Protein AF-0000000066405430 (afdb_homodimer)

InterPro domains:
  IPR006652 Kelch repeat type 1 [PF01344] (2-44)
  IPR006652 Kelch repeat type 1 [PF01344] (47-92)
  IPR006652 Kelch repeat type 1 [PF01344] (94-131)
  IPR006652 Kelch repeat type 1 [SM00612] (12-58)
  IPR006652 Kelch repeat type 1 [SM00612] (59-105)
  IPR015915 Kelch-type beta-propeller [G3DSA:2.120.10.80] (1-131)
  IPR015915 Kelch-type beta-propeller [SSF117281] (3-130)
  IPR052392 Kelch repeat and BTB domain-containing protein [PTHR46375] (52-130)

Nearest PDB structures (foldseek):
  6hrl-assembly2_B  TM=1.001E+00  e=6.197E-22  Homo sapiens
  4iqk-assembly1_A  TM=9.926E-01  e=1.313E-15  Homo sapiens
  5yq4-assembly1_A  TM=9.597E-01  e=2.594E-15  Homo sapiens
  8oio-assembly3_C  TM=9.845E-01  e=6.662E-15  Homo sapiens
  6ttk-assembly4_D  TM=9.841E-01  e=1.249E-14  Homo sapiens

Secondary structure (DSSP, 8-state):
-BS-EEEEETTEEEEE--B-SS-B---EEEEETTTTEEEEEPPPSS--BS-EEEEETTEEEEE--B-SSSB---EEEEETTTTEEEEEPPPSS--BT-EEEEETTEEEEE--B-SSSB---EEEE-TTTT-/-BS-EEEEETTEEEEE--B-SS-B---EEEEETTTTEEEEEPPPSS--BS-EEEEETTEEEEE--B-SSSB---EEEEETTTTEEEEEPPPSS--BT-EEEEETTEEEEE--B-SSSB---EEEE-TTTT-

Structure (mmCIF, N/CA/C/O backbone):
data_AF-0000000066405430-model_v1
#
loop_
_entity.id
_entity.type
_entity.pdbx_description
1 polymer 'Kelch-like 17'
#
loop_
_atom_site.group_PDB
_atom_site.id
_atom_site.type_symbol
_atom_site.label_atom_id
_atom_site.label_alt_id
_atom_site.label_comp_id
_atom_site.label_asym_id
_atom_site.label_entity_id
_atom_site.label_seq_id
_atom_site.pdbx_PDB_ins_code
_atom_site.Cartn_x
_atom_site.Cartn_y
_atom_site.Cartn_z
_atom_site.occupancy
_atom_site.B_iso_or_equiv
_atom_site.auth_seq_id
_atom_site.auth_comp_id
_atom_site.auth_asym_id
_atom_site.auth_atom_id
_atom_site.pdbx_PDB_model_num
ATOM 1 N N . MET A 1 1 ? -12.68 8.68 -3.459 1 61.31 1 MET A N 1
ATOM 2 C CA . MET A 1 1 ? -11.312 9.156 -3.297 1 61.31 1 MET A CA 1
ATOM 3 C C . MET A 1 1 ? -10.328 8.273 -4.059 1 61.31 1 MET A C 1
ATOM 5 O O . MET A 1 1 ? -10.359 7.051 -3.928 1 61.31 1 MET A O 1
ATOM 9 N N . ALA A 1 2 ? -9.688 8.914 -5 1 77.94 2 ALA A 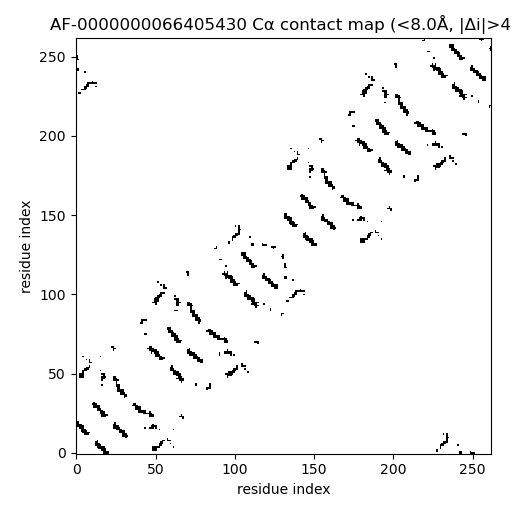N 1
ATOM 10 C CA . ALA A 1 2 ? -8.75 8.148 -5.824 1 77.94 2 ALA A CA 1
ATOM 11 C C . ALA A 1 2 ? -7.305 8.484 -5.477 1 77.94 2 ALA A C 1
ATOM 13 O O . ALA A 1 2 ? -7.035 9.516 -4.855 1 77.94 2 ALA A O 1
ATOM 14 N N . ARG A 1 3 ? -6.371 7.57 -5.574 1 90.94 3 ARG A N 1
ATOM 15 C CA . ARG A 1 3 ? -4.93 7.77 -5.445 1 90.94 3 ARG A CA 1
ATOM 16 C C . ARG A 1 3 ? -4.547 8.078 -4.004 1 90.94 3 ARG A C 1
ATOM 18 O O . ARG A 1 3 ? -3.688 8.922 -3.752 1 90.94 3 ARG A O 1
ATOM 25 N N . VAL A 1 4 ? -5.277 7.402 -3.037 1 95.31 4 VAL A N 1
ATOM 26 C CA . VAL A 1 4 ? -5.113 7.57 -1.596 1 95.31 4 VAL A CA 1
ATOM 27 C C . VAL A 1 4 ? -4.086 6.57 -1.073 1 95.31 4 VAL A C 1
ATOM 29 O O . VAL A 1 4 ? -3.889 5.504 -1.664 1 95.31 4 VAL A O 1
ATOM 32 N N . GLY A 1 5 ? -3.357 6.898 0.006 1 97.5 5 GLY A N 1
ATOM 33 C CA . GLY A 1 5 ? -2.59 5.938 0.784 1 97.5 5 GLY A CA 1
ATOM 34 C C . GLY A 1 5 ? -3.342 5.406 1.988 1 97.5 5 GLY A C 1
ATOM 35 O O . GLY A 1 5 ? -4.141 6.125 2.594 1 97.5 5 GLY A O 1
ATOM 36 N N . VAL A 1 6 ? -3.072 4.137 2.322 1 98 6 VAL A N 1
ATOM 37 C CA . VAL A 1 6 ? -3.748 3.559 3.479 1 98 6 VAL A CA 1
ATOM 38 C C . VAL A 1 6 ? -2.766 2.705 4.277 1 98 6 VAL A C 1
ATOM 40 O O . VAL A 1 6 ? -1.955 1.976 3.699 1 98 6 VAL A O 1
ATOM 43 N N . ALA A 1 7 ? -2.834 2.74 5.543 1 98.44 7 ALA A N 1
ATOM 44 C CA . ALA A 1 7 ? -2.084 1.882 6.461 1 98.44 7 ALA A CA 1
ATOM 45 C C . ALA A 1 7 ? -2.775 1.794 7.816 1 98.44 7 ALA A C 1
ATOM 47 O O . ALA A 1 7 ? -3.639 2.615 8.133 1 98.44 7 ALA A O 1
ATOM 48 N N . ALA A 1 8 ? -2.416 0.803 8.539 1 98 8 ALA A N 1
ATOM 49 C CA . ALA A 1 8 ? -2.965 0.615 9.883 1 98 8 ALA A CA 1
ATOM 50 C C . ALA A 1 8 ? -1.955 1.024 10.945 1 98 8 ALA A C 1
ATOM 52 O O . ALA A 1 8 ? -0.777 0.67 10.867 1 98 8 ALA A O 1
ATOM 53 N N . VAL A 1 9 ? -2.418 1.782 11.875 1 97.56 9 VAL A N 1
ATOM 54 C CA . VAL A 1 9 ? -1.647 2.117 13.062 1 97.56 9 VAL A CA 1
ATOM 55 C C . VAL A 1 9 ? -2.512 1.923 14.312 1 97.56 9 VAL A C 1
ATOM 57 O O . VAL A 1 9 ? -3.609 2.477 14.406 1 97.56 9 VAL A O 1
ATOM 60 N N . GLY A 1 10 ? -1.958 1.21 15.227 1 95.31 10 GLY A N 1
ATOM 61 C CA . GLY A 1 10 ? -2.775 0.905 16.391 1 95.31 10 GLY A CA 1
ATOM 62 C C . GLY A 1 10 ? -4.031 0.127 16.047 1 95.31 10 GLY A C 1
ATOM 63 O O . GLY A 1 10 ? -3.961 -0.941 15.445 1 95.31 10 GLY A O 1
ATOM 64 N N . ASN A 1 11 ? -5.199 0.702 16.391 1 96.56 11 ASN A N 1
ATOM 65 C CA . ASN A 1 11 ? -6.465 0.006 16.172 1 96.56 11 ASN A CA 1
ATOM 66 C C . ASN A 1 11 ? -7.289 0.667 15.062 1 96.56 11 ASN A C 1
ATOM 68 O O . ASN A 1 11 ? -8.508 0.496 15.008 1 96.56 11 ASN A O 1
ATOM 72 N N . ARG A 1 12 ? -6.59 1.428 14.234 1 97.81 12 ARG A N 1
ATOM 73 C CA . ARG A 1 12 ? -7.34 2.152 13.211 1 97.81 12 ARG A CA 1
ATOM 74 C C . ARG A 1 12 ? -6.66 2.039 11.852 1 97.81 12 ARG A C 1
ATOM 76 O O . ARG A 1 12 ? -5.461 1.764 11.773 1 97.81 12 ARG A O 1
ATOM 83 N N . LEU A 1 13 ? -7.48 2.244 10.773 1 97.94 13 LEU A N 1
ATOM 84 C CA . LEU A 1 13 ? -6.98 2.461 9.422 1 97.94 13 LEU A CA 1
ATOM 85 C C . LEU A 1 13 ? -6.918 3.949 9.094 1 97.94 13 LEU A C 1
ATOM 87 O O . LEU A 1 13 ? -7.82 4.707 9.461 1 97.94 13 LEU A O 1
ATOM 91 N N . TYR A 1 14 ? -5.859 4.285 8.508 1 98.38 14 TYR A N 1
ATOM 92 C CA . TYR A 1 14 ? -5.719 5.676 8.094 1 98.38 14 TYR A CA 1
ATOM 93 C C . TYR A 1 14 ? -5.707 5.801 6.574 1 98.38 14 TYR A C 1
ATOM 95 O O . TYR A 1 14 ? -4.961 5.094 5.895 1 98.38 14 TYR A O 1
ATOM 103 N N . ALA A 1 15 ? -6.551 6.629 6.023 1 97.69 15 ALA A N 1
ATOM 104 C CA . ALA A 1 15 ? -6.508 7.074 4.633 1 97.69 15 ALA A CA 1
ATOM 105 C C . ALA A 1 15 ? -5.844 8.438 4.512 1 97.69 15 ALA A C 1
ATOM 107 O O . ALA A 1 15 ? -6.273 9.406 5.148 1 97.69 15 ALA A O 1
ATOM 108 N N . VAL A 1 16 ? -4.859 8.477 3.744 1 98.38 16 VAL A N 1
ATOM 109 C CA . VAL A 1 16 ? -3.973 9.641 3.742 1 98.38 16 VAL A CA 1
ATOM 110 C C . VAL A 1 16 ? -3.916 10.242 2.34 1 98.38 16 VAL A C 1
ATOM 112 O O . VAL A 1 16 ? -3.506 9.578 1.387 1 98.38 16 VAL A O 1
ATOM 115 N N . GLY A 1 17 ? -4.332 11.523 2.244 1 97.94 17 GLY A N 1
ATOM 116 C CA . GLY A 1 17 ? -4.238 12.242 0.985 1 97.94 17 GLY A CA 1
ATOM 117 C C . GLY A 1 17 ? -5.199 11.734 -0.072 1 97.94 17 GLY A C 1
ATOM 118 O O . GLY A 1 17 ? -6.371 11.477 0.216 1 97.94 17 GLY A O 1
ATOM 119 N N . GLY A 1 18 ? -4.684 11.766 -1.257 1 95.75 18 GLY A N 1
ATOM 120 C CA . GLY A 1 18 ? -5.5 11.336 -2.383 1 95.75 18 GLY A CA 1
ATOM 121 C C . GLY A 1 18 ? -5.973 12.492 -3.248 1 95.75 18 GLY A C 1
ATOM 122 O O . GLY A 1 18 ? -5.414 13.586 -3.193 1 95.75 18 GLY A O 1
ATOM 123 N N . TYR A 1 19 ? -6.836 12.086 -4.16 1 92.56 19 TYR A N 1
ATOM 124 C CA . TYR A 1 19 ? -7.406 13.016 -5.133 1 92.56 19 TYR A CA 1
ATOM 125 C C . TYR A 1 19 ? -8.93 12.93 -5.137 1 92.56 19 TYR A C 1
ATOM 127 O O . TYR A 1 19 ? -9.5 11.836 -5.191 1 92.56 19 TYR A O 1
ATOM 135 N N . ASP A 1 20 ? -9.602 14.078 -5.066 1 86.69 20 ASP A N 1
ATOM 136 C CA . ASP A 1 20 ? -11.062 14.07 -4.977 1 86.69 20 ASP A CA 1
ATOM 137 C C . ASP A 1 20 ? -11.695 14.344 -6.336 1 86.69 20 ASP A C 1
ATOM 139 O O . ASP A 1 20 ? -12.898 14.617 -6.426 1 86.69 20 ASP A O 1
ATOM 143 N N . GLY A 1 21 ? -10.953 14.414 -7.449 1 83.5 21 GLY A N 1
ATOM 144 C CA . GLY A 1 21 ? -11.438 14.719 -8.789 1 83.5 21 GLY A CA 1
ATOM 145 C C . GLY A 1 21 ? -11.07 16.109 -9.25 1 83.5 21 GLY A C 1
ATOM 146 O O . GLY A 1 21 ? -11.031 16.391 -10.453 1 83.5 21 GLY A O 1
ATOM 147 N N . THR A 1 22 ? -10.859 16.953 -8.266 1 89.19 22 THR A N 1
ATOM 148 C CA . THR A 1 22 ? -10.547 18.344 -8.586 1 89.19 22 THR A CA 1
ATOM 149 C C . THR A 1 22 ? -9.203 18.75 -7.996 1 89.19 22 THR A C 1
ATOM 151 O O . THR A 1 22 ? -8.445 19.5 -8.617 1 89.19 22 THR A O 1
ATOM 154 N N . SER A 1 23 ? -8.93 18.188 -6.773 1 93.31 23 SER A N 1
ATOM 155 C CA . SER A 1 23 ? -7.723 18.609 -6.07 1 93.31 23 SER A CA 1
ATOM 156 C C . SER A 1 23 ? -7.027 17.438 -5.398 1 93.31 23 SER A C 1
ATOM 158 O O . SER A 1 23 ? -7.676 16.453 -5.012 1 93.31 23 SER A O 1
ATOM 160 N N . ASP A 1 24 ? -5.699 17.609 -5.367 1 96.38 24 ASP A N 1
ATOM 161 C CA . ASP A 1 24 ? -4.93 16.734 -4.48 1 96.38 24 ASP A CA 1
ATOM 162 C C . ASP A 1 24 ? -5.121 17.141 -3.02 1 96.38 24 ASP A C 1
ATOM 164 O O . ASP A 1 24 ? -5.234 18.328 -2.701 1 96.38 24 ASP A O 1
ATOM 168 N N . LEU A 1 25 ? -5.133 16.188 -2.111 1 96.12 25 LEU A N 1
ATOM 169 C CA . LEU A 1 25 ? -5.605 16.438 -0.753 1 96.12 25 LEU A CA 1
ATOM 170 C C . LEU A 1 25 ? -4.484 16.219 0.261 1 96.12 25 LEU A C 1
ATOM 172 O O . LEU A 1 25 ? -3.65 15.32 0.087 1 96.12 25 LEU A O 1
ATOM 176 N N . ALA A 1 26 ? -4.488 17.016 1.28 1 98.25 26 ALA A N 1
ATOM 177 C CA . ALA A 1 26 ? -3.639 16.781 2.445 1 98.25 26 ALA A CA 1
ATOM 178 C C . ALA A 1 26 ? -4.414 16.078 3.557 1 98.25 26 ALA A C 1
ATOM 180 O O . ALA A 1 26 ? -3.842 15.703 4.582 1 98.25 26 ALA A O 1
ATOM 181 N N . THR A 1 27 ? -5.668 15.867 3.365 1 97.38 27 THR A N 1
ATOM 182 C CA . THR A 1 27 ? -6.57 15.398 4.41 1 97.38 27 THR A CA 1
ATOM 183 C C . THR A 1 27 ? -6.23 13.969 4.816 1 97.38 27 THR A C 1
ATOM 185 O O . THR A 1 27 ? -5.699 13.203 4.012 1 97.38 27 THR A O 1
ATOM 188 N N . VAL A 1 28 ? -6.523 13.703 6.062 1 98.31 28 VAL A N 1
ATOM 189 C CA . VAL A 1 28 ? -6.352 12.375 6.637 1 98.31 28 VAL A CA 1
ATOM 190 C C . VAL A 1 28 ? -7.605 11.977 7.41 1 98.31 28 VAL A C 1
ATOM 192 O O . VAL A 1 28 ? -8.195 12.797 8.109 1 98.31 28 VAL A O 1
ATOM 195 N N . GLU A 1 29 ? -7.996 10.797 7.207 1 97.69 29 GLU A N 1
ATOM 196 C CA . GLU A 1 29 ? -9.086 10.219 7.984 1 97.69 29 GLU A CA 1
ATOM 197 C C . GLU A 1 29 ? -8.688 8.867 8.578 1 97.69 29 GLU A C 1
ATOM 199 O O . GLU A 1 29 ? -7.84 8.164 8.023 1 97.69 29 GLU A O 1
ATOM 204 N N . SER A 1 30 ? -9.266 8.586 9.695 1 98.12 30 SER A N 1
ATOM 205 C CA . SER A 1 30 ? -9.055 7.277 10.305 1 98.12 30 SER A CA 1
ATOM 206 C C . SER A 1 30 ? -10.375 6.516 10.438 1 98.12 30 SER A C 1
ATOM 208 O O . SER A 1 30 ? -11.422 7.117 10.664 1 98.12 30 SER A O 1
ATOM 210 N N . TYR A 1 31 ? -10.305 5.258 10.234 1 97.81 31 TYR A N 1
ATOM 211 C CA . TYR A 1 31 ? -11.438 4.348 10.305 1 97.81 31 TYR A CA 1
ATOM 212 C C . TYR A 1 31 ? -11.344 3.453 11.539 1 97.81 31 TYR A C 1
ATOM 214 O O . TYR A 1 31 ? -10.312 2.822 11.781 1 97.81 31 TYR A O 1
ATOM 222 N N . ASP A 1 32 ? -12.445 3.434 12.297 1 97.12 32 ASP A N 1
ATOM 223 C CA . ASP A 1 32 ? -12.594 2.51 13.414 1 97.12 32 ASP A CA 1
ATOM 224 C C . ASP A 1 32 ? -13.438 1.3 13.023 1 97.12 32 ASP A C 1
ATOM 226 O O . ASP A 1 32 ? -14.648 1.414 12.852 1 97.12 32 ASP A O 1
ATOM 230 N N . PRO A 1 33 ? -12.805 0.176 12.977 1 94.69 33 PRO A N 1
ATOM 231 C CA . PRO A 1 33 ? -13.555 -0.998 12.531 1 94.69 33 PRO A CA 1
ATOM 232 C C . PRO A 1 33 ? -14.633 -1.417 13.523 1 94.69 33 PRO A C 1
ATOM 234 O O . PRO A 1 33 ? -15.586 -2.115 13.156 1 94.69 33 PRO A O 1
ATOM 237 N N . VAL A 1 34 ? -14.445 -1.045 14.781 1 95.06 34 VAL A N 1
ATOM 238 C CA . VAL A 1 34 ? -15.414 -1.415 15.805 1 95.06 34 VAL A CA 1
ATOM 239 C C . VAL A 1 34 ? -16.703 -0.62 15.609 1 95.06 34 VAL A C 1
ATOM 241 O O . VAL A 1 34 ? -17.797 -1.183 15.656 1 95.06 34 VAL A O 1
ATOM 244 N N . THR A 1 35 ? -16.609 0.681 15.352 1 95.69 35 THR A N 1
ATOM 245 C CA . THR A 1 35 ? -17.781 1.521 15.172 1 95.69 35 THR A CA 1
ATOM 246 C C . THR A 1 35 ? -18.125 1.659 13.688 1 95.69 35 THR A C 1
ATOM 248 O O . THR A 1 35 ? -19.188 2.199 13.336 1 95.69 35 THR A O 1
ATOM 251 N N . ASN A 1 36 ? -17.281 1.188 12.812 1 94.12 36 ASN A N 1
ATOM 252 C CA . ASN A 1 36 ? -17.438 1.285 11.359 1 94.12 36 ASN A CA 1
ATOM 253 C C . ASN A 1 36 ? -17.656 2.73 10.922 1 94.12 36 ASN A C 1
ATOM 255 O O . ASN A 1 36 ? -18.594 3.029 10.195 1 94.12 36 ASN A O 1
ATOM 259 N N . THR A 1 37 ? -16.734 3.568 11.414 1 96.25 37 THR A N 1
ATOM 260 C CA . THR A 1 37 ? -16.875 4.984 11.094 1 96.25 37 THR A CA 1
ATOM 261 C C . THR A 1 37 ? -15.516 5.594 10.742 1 96.25 37 THR A C 1
ATOM 263 O O . THR A 1 37 ? -14.477 5.125 11.211 1 96.25 37 THR A O 1
ATOM 266 N N . TRP A 1 38 ? -15.641 6.605 9.898 1 96.94 38 TRP A N 1
ATOM 267 C CA . TRP A 1 38 ? -14.492 7.434 9.562 1 96.94 38 TRP A CA 1
ATOM 268 C C . TRP A 1 38 ? -14.523 8.75 10.328 1 96.94 38 TRP A C 1
ATOM 270 O O . TRP A 1 38 ? -15.594 9.328 10.531 1 96.94 38 TRP A O 1
ATOM 280 N N . GLN A 1 39 ? -13.383 9.219 10.742 1 97.44 39 GLN A N 1
ATOM 281 C CA . GLN A 1 39 ? -13.273 10.539 11.344 1 97.44 39 GLN A CA 1
ATOM 282 C C . GLN A 1 39 ? -12.07 11.297 10.789 1 97.44 39 GLN A C 1
ATOM 284 O O . GLN A 1 39 ? -11.055 10.695 10.438 1 97.44 39 GLN A O 1
ATOM 289 N N . PRO A 1 40 ? -12.227 12.648 10.82 1 97.56 40 PRO A N 1
ATOM 290 C CA . PRO A 1 40 ? -11.094 13.445 10.336 1 97.56 40 PRO A CA 1
ATOM 291 C C . PRO A 1 40 ? 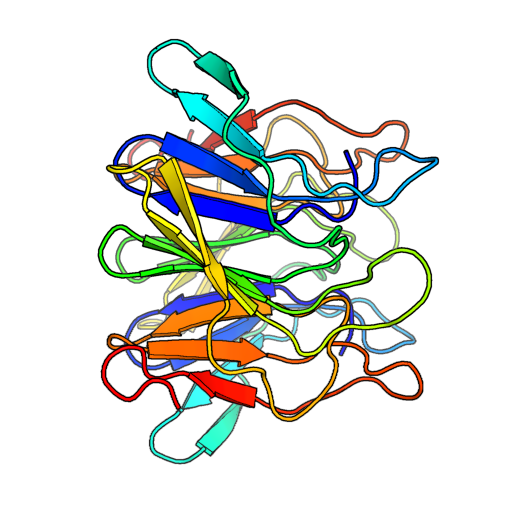-9.906 13.422 11.305 1 97.56 40 PRO A C 1
ATOM 293 O O . PRO A 1 40 ? -10.102 13.383 12.523 1 97.56 40 PRO A O 1
ATOM 296 N N . GLU A 1 41 ? -8.711 13.406 10.75 1 98.31 41 GLU A N 1
ATOM 297 C CA . GLU A 1 41 ? -7.469 13.609 11.484 1 98.31 41 GLU A CA 1
ATOM 298 C C . GLU A 1 41 ? -6.746 14.867 11.008 1 98.31 41 GLU A C 1
ATOM 300 O O . GLU A 1 41 ? -7.18 15.516 10.047 1 98.31 41 GLU A O 1
ATOM 305 N N . VAL A 1 42 ? -5.688 15.211 11.75 1 98.56 42 VAL A N 1
ATOM 306 C CA . VAL A 1 42 ? -4.891 16.359 11.352 1 98.56 42 VAL A CA 1
ATOM 307 C C . VAL A 1 42 ? -4.355 16.172 9.938 1 98.56 42 VAL A C 1
ATOM 309 O O . VAL A 1 42 ? -3.863 15.086 9.602 1 98.56 42 VAL A O 1
ATOM 312 N N . SER A 1 43 ? -4.449 17.203 9.156 1 98.69 43 SER A N 1
ATOM 313 C CA . SER A 1 43 ? -4.004 17.141 7.766 1 98.69 43 SER A CA 1
ATOM 314 C C . SER A 1 43 ? -2.48 17.156 7.672 1 98.69 43 SER A C 1
ATOM 316 O O . SER A 1 43 ? -1.806 17.672 8.562 1 98.69 43 SER A O 1
ATOM 318 N N . MET A 1 44 ? -1.995 16.484 6.648 1 98.69 44 MET A N 1
ATOM 319 C CA . MET A 1 44 ? -0.574 16.594 6.328 1 98.69 44 MET A CA 1
ATOM 320 C C . MET A 1 44 ? -0.178 18.047 6.07 1 98.69 44 MET A C 1
ATOM 322 O O . MET A 1 44 ? -1.04 18.891 5.855 1 98.69 44 MET A O 1
ATOM 326 N N . GLY A 1 45 ? 1.147 18.266 6.125 1 98.25 45 GLY A N 1
ATOM 327 C CA . GLY A 1 45 ? 1.675 19.562 5.746 1 98.25 45 GLY A CA 1
ATOM 328 C C . GLY A 1 45 ? 1.659 19.797 4.246 1 98.25 45 GLY A C 1
ATOM 329 O O . GLY A 1 45 ? 1.712 20.938 3.795 1 98.25 45 GLY A O 1
ATOM 330 N N . THR A 1 46 ? 1.642 18.812 3.43 1 98.12 46 THR A N 1
ATOM 331 C CA . THR A 1 46 ? 1.707 18.875 1.974 1 98.12 46 THR A CA 1
ATOM 332 C C . THR A 1 46 ? 0.579 18.047 1.35 1 98.12 46 THR A C 1
ATOM 334 O O . THR A 1 46 ? 0.274 16.953 1.812 1 98.12 46 THR A O 1
ATOM 337 N N . ARG A 1 47 ? -0.058 18.625 0.319 1 98.12 47 ARG A N 1
ATOM 338 C CA . ARG A 1 47 ? -1.003 17.828 -0.461 1 98.12 47 ARG A CA 1
ATOM 339 C C . ARG A 1 47 ? -0.287 16.719 -1.227 1 98.12 47 ARG A C 1
ATOM 341 O O . ARG A 1 47 ? 0.77 16.953 -1.818 1 98.12 47 ARG A O 1
ATOM 348 N N . ARG A 1 48 ? -0.833 15.492 -1.123 1 98.38 48 ARG A N 1
ATOM 349 C CA . ARG A 1 48 ? -0.204 14.359 -1.788 1 98.38 48 ARG A CA 1
ATOM 350 C C . ARG A 1 48 ? -1.252 13.414 -2.373 1 98.38 48 ARG A C 1
ATOM 352 O O . ARG A 1 48 ? -2.088 12.883 -1.643 1 98.38 48 ARG A O 1
ATOM 359 N N . SER A 1 49 ? -1.226 13.211 -3.617 1 96.75 49 SER A N 1
ATOM 360 C CA . SER A 1 49 ? -1.874 12.062 -4.242 1 96.75 49 SER A CA 1
ATOM 361 C C . SER A 1 49 ? -0.847 11.062 -4.762 1 96.75 49 SER A C 1
ATOM 363 O O . SER A 1 49 ? 0.325 11.406 -4.938 1 96.75 49 SER A O 1
ATOM 365 N N . CYS A 1 50 ? -1.277 9.727 -4.949 1 95.25 50 CYS A N 1
ATOM 366 C CA . CYS A 1 50 ? -0.391 8.688 -5.461 1 95.25 50 CYS A CA 1
ATOM 367 C C . CYS A 1 50 ? 0.854 8.562 -4.59 1 95.25 50 CYS A C 1
ATOM 369 O O . CYS A 1 50 ? 1.956 8.352 -5.105 1 95.25 50 CYS A O 1
ATOM 371 N N . LEU A 1 51 ? 0.648 8.766 -3.242 1 98.06 51 LEU A N 1
ATOM 372 C CA . LEU A 1 51 ? 1.726 8.664 -2.264 1 98.06 51 LEU A CA 1
ATOM 373 C C . LEU A 1 51 ? 1.867 7.238 -1.752 1 98.06 51 LEU A C 1
ATOM 375 O O . LEU A 1 51 ? 0.959 6.422 -1.921 1 98.06 51 LEU A O 1
ATOM 379 N N . GLY A 1 52 ? 2.986 6.938 -1.165 1 98.12 52 GLY A N 1
ATOM 380 C CA . GLY A 1 52 ? 3.156 5.734 -0.367 1 98.12 52 GLY A CA 1
ATOM 381 C C . GLY A 1 52 ? 2.936 5.965 1.116 1 98.12 52 GLY A C 1
ATOM 382 O O . GLY A 1 52 ? 3.322 7.008 1.651 1 98.12 52 GLY A O 1
ATOM 383 N N . VAL A 1 53 ? 2.303 5.031 1.738 1 98.75 53 VAL A N 1
ATOM 384 C CA . VAL A 1 53 ? 2.025 5.117 3.168 1 98.75 53 VAL A CA 1
ATOM 385 C C . VAL A 1 53 ? 2.344 3.779 3.834 1 98.75 53 VAL A C 1
ATOM 387 O O . VAL A 1 53 ? 2.045 2.717 3.283 1 98.75 53 VAL A O 1
ATOM 390 N N . ALA A 1 54 ? 2.92 3.83 4.961 1 98.56 54 ALA A N 1
ATOM 391 C CA . ALA A 1 54 ? 3.197 2.639 5.758 1 98.56 54 ALA A CA 1
ATOM 392 C C . ALA A 1 54 ? 3.256 2.977 7.246 1 98.56 54 ALA A C 1
ATOM 394 O O . ALA A 1 54 ? 3.41 4.145 7.617 1 98.56 54 ALA A O 1
ATOM 395 N N . ALA A 1 55 ? 3.021 2.012 8.047 1 98.19 55 ALA A N 1
ATOM 396 C CA . ALA A 1 55 ? 3.123 2.145 9.5 1 98.19 55 ALA A CA 1
ATOM 397 C C . ALA A 1 55 ? 4.387 1.467 10.023 1 98.19 55 ALA A C 1
ATOM 399 O O . ALA A 1 55 ? 4.77 0.398 9.547 1 98.19 55 ALA A O 1
ATOM 400 N N . LEU A 1 56 ? 5 2.111 10.945 1 97.75 56 LEU A N 1
ATOM 401 C CA . LEU A 1 56 ? 6.172 1.549 11.609 1 97.75 56 LEU A CA 1
ATOM 402 C C . LEU A 1 56 ? 6.258 2.035 13.055 1 97.75 56 LEU A C 1
ATOM 404 O O . LEU A 1 56 ? 6.262 3.24 13.305 1 97.75 56 LEU A O 1
ATOM 408 N N . HIS A 1 57 ? 6.301 1.104 13.969 1 96.38 57 HIS A N 1
ATOM 409 C CA . HIS A 1 57 ? 6.461 1.376 15.391 1 96.38 57 HIS A CA 1
ATOM 410 C C . HIS A 1 57 ? 5.441 2.402 15.875 1 96.38 57 HIS A C 1
ATOM 412 O O . HIS A 1 57 ? 5.801 3.369 16.547 1 96.38 57 HIS A O 1
ATOM 418 N N . GLY A 1 58 ? 4.242 2.254 15.469 1 97.44 58 GLY A N 1
ATOM 419 C CA . GLY A 1 58 ? 3.141 3.047 15.992 1 97.44 58 GLY A CA 1
ATOM 420 C C . GLY A 1 58 ? 3.004 4.398 15.32 1 97.44 58 GLY A C 1
ATOM 421 O O . GLY A 1 58 ? 2.186 5.223 15.734 1 97.44 58 GLY A O 1
ATOM 422 N N . LEU A 1 59 ? 3.828 4.605 14.328 1 98.44 59 LEU A N 1
ATOM 423 C CA . LEU A 1 59 ? 3.785 5.859 13.586 1 98.44 59 LEU A CA 1
ATOM 424 C C . LEU A 1 59 ? 3.385 5.621 12.133 1 98.44 59 LEU A C 1
ATOM 426 O O . LEU A 1 59 ? 3.488 4.5 11.633 1 98.44 59 LEU A O 1
ATOM 430 N N . LEU A 1 60 ? 2.834 6.695 11.539 1 98.69 60 LEU A N 1
ATOM 431 C CA . LEU A 1 60 ? 2.426 6.66 10.141 1 98.69 60 LEU A CA 1
ATOM 432 C C . LEU A 1 60 ? 3.369 7.492 9.273 1 98.69 60 LEU A C 1
ATOM 434 O O . LEU A 1 60 ? 3.703 8.625 9.625 1 98.69 60 LEU A O 1
ATOM 438 N N . TYR A 1 61 ? 3.812 6.879 8.203 1 98.81 61 TYR A N 1
ATOM 439 C CA . TYR A 1 61 ? 4.727 7.555 7.285 1 98.81 61 TYR A CA 1
ATOM 440 C C . TYR A 1 61 ? 4.086 7.738 5.914 1 98.81 61 TYR A C 1
ATOM 442 O O . TYR A 1 61 ? 3.516 6.797 5.355 1 98.81 61 TYR A O 1
ATOM 450 N N . ALA A 1 62 ? 4.109 8.93 5.375 1 98.81 62 ALA A N 1
ATOM 451 C CA . ALA A 1 62 ? 3.646 9.281 4.035 1 98.81 62 ALA A CA 1
ATOM 452 C C . ALA A 1 62 ? 4.785 9.844 3.193 1 98.81 62 ALA A C 1
ATOM 454 O O . ALA A 1 62 ? 5.492 10.766 3.623 1 98.81 62 ALA A O 1
ATOM 455 N N . ALA A 1 63 ? 4.977 9.312 2.033 1 98.69 63 ALA A N 1
ATOM 456 C CA . ALA A 1 63 ? 6.125 9.727 1.228 1 98.69 63 ALA A CA 1
ATOM 457 C C . ALA A 1 63 ? 5.738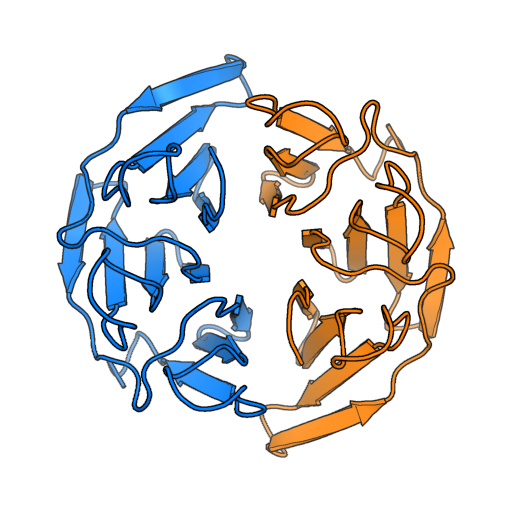 9.875 -0.241 1 98.69 63 ALA A C 1
ATOM 459 O O . ALA A 1 63 ? 4.965 9.07 -0.772 1 98.69 63 ALA A O 1
ATOM 460 N N . GLY A 1 64 ? 6.32 10.867 -0.864 1 98.62 64 GLY A N 1
ATOM 461 C CA . GLY A 1 64 ? 6.184 11.039 -2.301 1 98.62 64 GLY A CA 1
ATOM 462 C C . GLY A 1 64 ? 4.801 11.508 -2.715 1 98.62 64 GLY A C 1
ATOM 463 O O . GLY A 1 64 ? 4.156 12.273 -1.994 1 98.62 64 GLY A O 1
ATOM 464 N N . GLY A 1 65 ? 4.465 11.164 -3.877 1 98.06 65 GLY A N 1
ATOM 465 C CA . GLY A 1 65 ? 3.182 11.57 -4.43 1 98.06 65 GLY A CA 1
ATOM 466 C C . GLY A 1 65 ? 3.27 12.828 -5.281 1 98.06 65 GLY A C 1
ATOM 467 O O . GLY A 1 65 ? 4.332 13.148 -5.812 1 98.06 65 GLY A O 1
ATOM 468 N N . TYR A 1 66 ? 2.145 13.336 -5.516 1 97.69 66 TYR A N 1
ATOM 469 C CA . TYR A 1 66 ? 1.941 14.508 -6.355 1 97.69 66 TYR A CA 1
ATOM 470 C C . TYR A 1 66 ? 1.134 15.57 -5.625 1 97.69 66 TYR A C 1
ATOM 472 O O . TYR A 1 66 ? 0.145 15.258 -4.957 1 97.69 66 TYR A O 1
ATOM 480 N N . ASP A 1 67 ? 1.575 16.844 -5.805 1 97.75 67 ASP A N 1
ATOM 481 C CA . ASP A 1 67 ? 0.912 17.875 -5.027 1 97.75 67 ASP A CA 1
ATOM 482 C C . ASP A 1 67 ? 0.027 18.75 -5.918 1 97.75 67 ASP A C 1
ATOM 484 O O . ASP A 1 67 ? -0.43 19.812 -5.496 1 97.75 67 ASP A O 1
ATOM 488 N N . GLY A 1 68 ? -0.241 18.406 -7.121 1 95 68 GLY A N 1
ATOM 489 C CA . GLY A 1 68 ? -1.02 19.172 -8.078 1 95 68 GLY A CA 1
ATOM 490 C C . GLY A 1 68 ? -0.16 19.938 -9.062 1 95 68 GLY A C 1
ATOM 491 O O . GLY A 1 68 ? -0.655 20.406 -10.086 1 95 68 GLY A O 1
ATOM 492 N N . ALA A 1 69 ? 1.065 19.984 -8.789 1 95.88 69 ALA A N 1
ATOM 493 C CA . ALA A 1 69 ? 1.988 20.734 -9.633 1 95.88 69 ALA A CA 1
ATOM 494 C C . ALA A 1 69 ? 3.232 19.906 -9.953 1 95.88 69 ALA A C 1
ATOM 496 O O . ALA A 1 69 ? 3.73 19.953 -11.086 1 95.88 69 ALA A O 1
ATOM 497 N N . SER A 1 70 ? 3.709 19.141 -8.938 1 96.56 70 SER A N 1
ATOM 498 C CA . SER A 1 70 ? 4.961 18.406 -9.109 1 96.56 70 SER A CA 1
ATOM 499 C C . SER A 1 70 ? 4.926 17.078 -8.359 1 96.56 70 SER A C 1
ATOM 501 O O . SER A 1 70 ? 4.188 16.938 -7.379 1 96.56 70 SER A O 1
ATOM 503 N N . CYS A 1 71 ? 5.82 16.172 -8.914 1 97.81 71 CYS A N 1
ATOM 504 C CA . CYS A 1 71 ? 6.121 14.984 -8.125 1 97.81 71 CYS A CA 1
ATOM 505 C C . CYS A 1 71 ? 6.98 15.328 -6.914 1 97.81 71 CYS A C 1
ATOM 507 O O . CYS A 1 71 ? 7.816 16.234 -6.984 1 97.81 71 CYS A O 1
ATOM 509 N N . LEU A 1 72 ? 6.82 14.531 -5.824 1 98.38 72 LEU A N 1
ATOM 510 C CA . LEU A 1 72 ? 7.473 14.891 -4.57 1 98.38 72 LEU A CA 1
ATOM 511 C C . LEU A 1 72 ? 8.492 13.836 -4.164 1 98.38 72 LEU A C 1
ATOM 513 O O . LEU A 1 72 ? 8.312 12.648 -4.445 1 98.38 72 LEU A O 1
ATOM 517 N N . ASN A 1 73 ? 9.57 14.289 -3.547 1 98.38 73 ASN A N 1
ATOM 518 C CA . ASN A 1 73 ? 10.461 13.383 -2.83 1 98.38 73 ASN A CA 1
ATOM 519 C C . ASN A 1 73 ? 10.328 13.547 -1.319 1 98.38 73 ASN A C 1
ATOM 521 O O . ASN A 1 73 ? 10.93 12.789 -0.555 1 98.38 73 ASN A O 1
ATOM 525 N N . SER A 1 74 ? 9.531 14.461 -0.892 1 98.5 74 SER A N 1
ATOM 526 C CA . SER A 1 74 ? 9.391 14.734 0.535 1 98.5 74 SER A CA 1
ATOM 527 C C . SER A 1 74 ? 8.602 13.633 1.233 1 98.5 74 SER A C 1
ATOM 529 O O . SER A 1 74 ? 7.906 12.852 0.581 1 98.5 74 SER A O 1
ATOM 531 N N . ALA A 1 75 ? 8.789 13.602 2.566 1 98.62 75 ALA A N 1
ATOM 532 C CA . ALA A 1 75 ? 8.094 12.641 3.418 1 98.62 75 ALA A CA 1
ATOM 533 C C . ALA A 1 75 ? 7.758 13.25 4.773 1 98.62 75 ALA A C 1
ATOM 535 O O . ALA A 1 75 ? 8.43 14.18 5.23 1 98.62 75 ALA A O 1
ATOM 536 N N . GLU A 1 76 ? 6.715 12.734 5.344 1 98.62 76 GLU A N 1
ATOM 537 C CA . GLU A 1 76 ? 6.27 13.164 6.668 1 98.62 76 GLU A CA 1
ATOM 538 C C . GLU A 1 76 ? 5.844 11.977 7.52 1 98.62 76 GLU A C 1
ATOM 540 O O . GLU A 1 76 ? 5.441 10.938 6.988 1 98.62 76 GLU A O 1
ATOM 545 N N . ARG A 1 77 ? 5.953 12.211 8.742 1 98.56 77 ARG A N 1
ATOM 546 C CA . ARG A 1 77 ? 5.566 11.203 9.727 1 98.56 77 ARG A CA 1
ATOM 547 C C . ARG A 1 77 ? 4.477 11.734 10.648 1 98.56 77 ARG A C 1
ATOM 549 O O . ARG A 1 77 ? 4.504 12.906 11.047 1 98.56 77 ARG A O 1
ATOM 556 N N . TYR A 1 78 ? 3.533 10.914 10.984 1 98.75 78 TYR A N 1
ATOM 557 C CA . TYR A 1 78 ? 2.412 11.258 11.852 1 98.75 78 TYR A CA 1
ATOM 558 C C . TYR A 1 78 ? 2.455 10.445 13.141 1 98.75 78 TYR A C 1
ATOM 560 O O . TYR A 1 78 ? 2.607 9.219 13.109 1 98.75 78 TYR A O 1
ATOM 568 N N . ASP A 1 79 ? 2.33 11.133 14.227 1 98.56 79 ASP A N 1
ATOM 569 C CA . ASP A 1 79 ? 2.17 10.492 15.531 1 98.56 79 ASP A CA 1
ATOM 570 C C . ASP A 1 79 ? 0.719 10.562 16 1 98.56 79 ASP A C 1
ATOM 572 O O . ASP A 1 79 ? 0.251 11.617 16.438 1 98.56 79 ASP A O 1
ATOM 576 N N . PRO A 1 80 ? 0.068 9.484 15.984 1 97.5 80 PRO A N 1
ATOM 577 C CA . PRO A 1 80 ? -1.35 9.508 16.344 1 97.5 80 PRO A CA 1
ATOM 578 C C . PRO A 1 80 ? -1.575 9.891 17.812 1 97.5 80 PRO A C 1
ATOM 580 O O . PRO A 1 80 ? -2.66 10.359 18.172 1 97.5 80 PRO A O 1
ATOM 583 N N . LEU A 1 81 ? -0.615 9.641 18.594 1 96.25 81 LEU A N 1
ATOM 584 C CA . LEU A 1 81 ? -0.757 9.969 20.016 1 96.25 81 LEU A CA 1
ATOM 585 C C . LEU A 1 81 ? -0.752 11.477 20.234 1 96.25 81 LEU A C 1
ATOM 587 O O . LEU A 1 81 ? -1.47 11.992 21.094 1 96.25 81 LEU A O 1
ATOM 591 N N . THR A 1 82 ? -0.028 12.25 19.484 1 97.56 82 THR A N 1
ATOM 592 C CA . THR A 1 82 ? 0.068 13.695 19.656 1 97.56 82 THR A CA 1
ATOM 593 C C . THR A 1 82 ? -0.721 14.43 18.562 1 97.56 82 THR A C 1
ATOM 595 O O . THR A 1 82 ? -0.973 15.633 18.672 1 97.56 82 THR A O 1
ATOM 598 N N . GLY A 1 83 ? -1.1 13.711 17.531 1 97.19 83 GLY A N 1
ATOM 599 C CA . GLY A 1 83 ? -1.811 14.328 16.422 1 97.19 83 GLY A CA 1
ATOM 600 C C . GLY A 1 83 ? -0.959 15.312 15.648 1 97.19 83 GLY A C 1
ATOM 601 O O . GLY A 1 83 ? -1.413 16.422 15.328 1 97.19 83 GLY A O 1
ATOM 602 N N . THR A 1 84 ? 0.293 14.875 15.375 1 98.31 84 THR A N 1
ATOM 603 C CA . THR A 1 84 ? 1.191 15.82 14.727 1 98.31 84 THR A CA 1
ATOM 604 C C . THR A 1 84 ? 1.905 15.164 13.547 1 98.31 84 THR A C 1
ATOM 606 O O . THR A 1 84 ? 2.354 14.023 13.648 1 98.31 84 THR A O 1
ATOM 609 N N . TRP A 1 85 ? 1.994 15.984 12.508 1 98.62 85 TRP A N 1
ATOM 610 C CA . TRP A 1 85 ? 2.842 15.625 11.375 1 98.62 85 TRP A CA 1
ATOM 611 C C . TRP A 1 85 ? 4.195 16.328 11.461 1 98.62 85 TRP A C 1
ATOM 613 O O . TRP A 1 85 ? 4.27 17.5 11.812 1 98.62 85 TRP A O 1
ATOM 623 N N . THR A 1 86 ? 5.223 15.578 11.141 1 98.12 86 THR A N 1
ATOM 624 C CA . THR A 1 86 ? 6.574 16.125 11.109 1 98.12 86 THR A CA 1
ATOM 625 C C . THR A 1 86 ? 7.281 15.742 9.812 1 98.12 86 THR A C 1
ATOM 627 O O . THR A 1 86 ? 7.258 14.578 9.406 1 98.12 86 THR A O 1
ATOM 630 N N . SER A 1 87 ? 7.949 16.766 9.234 1 97.81 87 SER A N 1
ATOM 631 C CA . SER A 1 87 ? 8.758 16.438 8.062 1 97.81 87 SER A CA 1
ATOM 632 C C . SER A 1 87 ? 9.945 15.562 8.438 1 97.81 87 SER A C 1
ATOM 634 O O . SER A 1 87 ? 10.578 15.766 9.477 1 97.81 87 SER A O 1
ATOM 636 N N . ILE A 1 88 ? 10.242 14.633 7.586 1 97.81 88 ILE A N 1
ATOM 637 C CA . ILE A 1 88 ? 11.414 13.789 7.793 1 97.81 88 ILE A CA 1
ATOM 638 C C . ILE A 1 88 ? 12.32 13.859 6.566 1 97.81 88 ILE A C 1
ATOM 640 O O . ILE A 1 88 ? 12.039 14.594 5.617 1 97.81 88 ILE A O 1
ATOM 644 N N . ALA A 1 89 ? 13.469 13.07 6.637 1 97.38 89 ALA A N 1
ATOM 645 C CA . ALA A 1 89 ? 14.414 13.07 5.523 1 97.38 89 ALA A CA 1
ATOM 646 C C . ALA A 1 89 ? 13.711 12.758 4.203 1 97.38 89 ALA A C 1
ATOM 648 O O . ALA A 1 89 ? 12.914 11.82 4.129 1 97.38 89 ALA A O 1
ATOM 649 N N . ALA A 1 90 ? 13.992 13.523 3.23 1 97.56 90 ALA A N 1
ATOM 650 C CA . ALA A 1 90 ? 13.406 13.32 1.906 1 97.56 90 ALA A CA 1
ATOM 651 C C . ALA A 1 90 ? 14.039 12.125 1.201 1 97.56 90 ALA A C 1
ATOM 653 O O . ALA A 1 90 ? 15.18 11.75 1.504 1 97.56 90 ALA A O 1
ATOM 654 N N . MET A 1 91 ? 13.305 11.508 0.369 1 97.88 91 MET A N 1
ATOM 655 C CA . MET A 1 91 ? 13.883 10.531 -0.546 1 97.88 91 MET A CA 1
ATOM 656 C C . MET A 1 91 ? 14.867 11.195 -1.508 1 97.88 91 MET A C 1
ATOM 658 O O . MET A 1 91 ? 14.789 12.398 -1.745 1 97.88 91 MET A O 1
ATOM 662 N N . SER A 1 92 ? 15.711 10.391 -2.129 1 97 92 SER A N 1
ATOM 663 C CA . SER A 1 92 ? 16.688 10.898 -3.094 1 97 92 SER A CA 1
ATOM 664 C C . SER A 1 92 ? 16.016 11.258 -4.418 1 97 92 SER A C 1
ATOM 666 O O . SER A 1 92 ? 16.531 12.07 -5.184 1 97 92 SER A O 1
ATOM 668 N N . THR A 1 93 ? 14.93 10.664 -4.711 1 96.38 93 THR A N 1
ATOM 669 C CA . THR A 1 93 ? 14.234 10.836 -5.977 1 96.38 93 THR A CA 1
ATOM 670 C C . THR A 1 93 ? 12.758 11.164 -5.742 1 96.38 93 THR A C 1
ATOM 672 O O . THR A 1 93 ? 12.148 10.672 -4.793 1 96.38 93 THR A O 1
ATOM 675 N N . ARG A 1 94 ? 12.227 12.008 -6.625 1 97.5 94 ARG A N 1
ATOM 676 C CA . ARG A 1 94 ? 10.781 12.21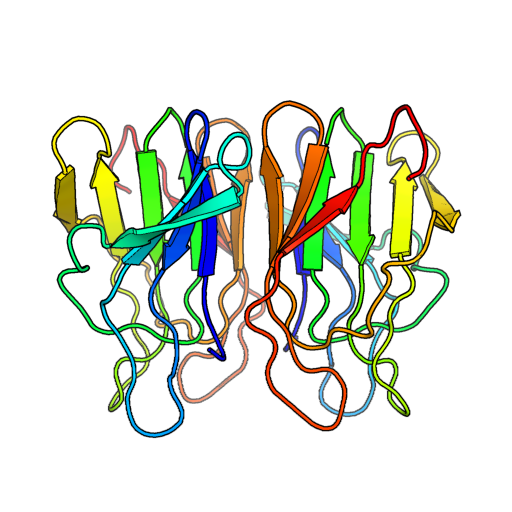9 -6.629 1 97.5 94 ARG A CA 1
ATOM 677 C C . ARG A 1 94 ? 10.047 10.977 -7.109 1 97.5 94 ARG A C 1
ATOM 679 O O . ARG A 1 94 ? 10.477 10.32 -8.062 1 97.5 94 ARG A O 1
ATOM 686 N N . ARG A 1 95 ? 8.938 10.641 -6.383 1 96.69 95 ARG A N 1
ATOM 687 C CA . ARG A 1 95 ? 8.25 9.398 -6.715 1 96.69 95 ARG A CA 1
ATOM 688 C C . ARG A 1 95 ? 6.738 9.578 -6.641 1 96.69 95 ARG A C 1
ATOM 690 O O . ARG A 1 95 ? 6.16 9.57 -5.551 1 96.69 95 ARG A O 1
ATOM 697 N N . ARG A 1 96 ? 6.117 9.656 -7.691 1 96.12 96 ARG A N 1
ATOM 698 C CA . ARG A 1 96 ? 4.676 9.484 -7.824 1 96.12 96 ARG A CA 1
ATOM 699 C C . ARG A 1 96 ? 4.312 8.023 -8.078 1 96.12 96 ARG A C 1
ATOM 701 O O . ARG A 1 96 ? 5.02 7.324 -8.805 1 96.12 96 ARG A O 1
ATOM 708 N N . TYR A 1 97 ? 3.143 7.566 -7.426 1 92.88 97 TYR A N 1
ATOM 709 C CA . TYR A 1 97 ? 2.719 6.172 -7.535 1 92.88 97 TYR A CA 1
ATOM 710 C C . TYR A 1 97 ? 3.705 5.246 -6.84 1 92.88 97 TYR A C 1
ATOM 712 O O . TYR A 1 97 ? 3.943 4.125 -7.297 1 92.88 97 TYR A O 1
ATOM 720 N N . VAL A 1 98 ? 4.305 5.762 -5.77 1 96.25 98 VAL A N 1
ATOM 721 C CA . VAL A 1 98 ? 5.273 4.988 -4.996 1 96.25 98 VAL A CA 1
ATOM 722 C C . VAL A 1 98 ? 4.539 4.031 -4.059 1 96.25 98 VAL A C 1
ATOM 724 O O . VAL A 1 98 ? 3.445 4.34 -3.578 1 96.25 98 VAL A O 1
ATOM 727 N N . ARG A 1 99 ? 5.164 2.91 -3.854 1 97.06 99 ARG A N 1
ATOM 728 C CA . ARG A 1 99 ? 4.73 2.021 -2.781 1 97.06 99 ARG A CA 1
ATOM 729 C C . ARG A 1 99 ? 5.727 2.027 -1.626 1 97.06 99 ARG A C 1
ATOM 731 O O . ARG A 1 99 ? 6.941 2.068 -1.847 1 97.06 99 ARG A O 1
ATOM 738 N N . VAL A 1 100 ? 5.191 2.021 -0.456 1 98.12 100 VAL A N 1
ATOM 739 C CA . VAL A 1 100 ? 6.047 1.983 0.723 1 98.12 100 VAL A CA 1
ATOM 740 C C . VAL A 1 100 ? 5.68 0.782 1.591 1 98.12 100 VAL A C 1
ATOM 742 O O . VAL A 1 100 ? 4.5 0.525 1.838 1 98.12 100 VAL A O 1
ATOM 745 N N . ALA A 1 101 ? 6.68 0.086 2.047 1 98.25 101 ALA A N 1
ATOM 746 C CA . ALA A 1 101 ? 6.484 -1.079 2.906 1 98.25 101 ALA A CA 1
ATOM 747 C C . ALA A 1 101 ? 7.488 -1.083 4.059 1 98.25 101 ALA A C 1
ATOM 749 O O . ALA A 1 101 ? 8.586 -0.53 3.938 1 98.25 101 ALA A O 1
ATOM 750 N N . THR A 1 102 ? 7.078 -1.672 5.133 1 97.81 102 THR A N 1
ATOM 751 C CA . THR A 1 102 ? 7.934 -1.822 6.309 1 97.81 102 THR A CA 1
ATOM 752 C C . THR A 1 102 ? 8.57 -3.207 6.336 1 97.81 102 THR A C 1
ATOM 754 O O . THR A 1 102 ? 7.883 -4.219 6.223 1 97.81 102 THR A O 1
ATOM 757 N N . LEU A 1 103 ? 9.898 -3.193 6.445 1 97.12 103 LEU A N 1
ATOM 758 C CA . LEU A 1 103 ? 10.648 -4.441 6.547 1 97.12 103 LEU A CA 1
ATOM 759 C C . LEU A 1 103 ? 11.805 -4.297 7.531 1 97.12 103 LEU A C 1
ATOM 761 O O . LEU A 1 103 ? 12.664 -3.43 7.363 1 97.12 103 LEU A O 1
ATOM 765 N N . ASP A 1 104 ? 11.844 -5.109 8.594 1 94.62 104 ASP A N 1
ATOM 766 C CA . ASP A 1 104 ? 12.914 -5.184 9.586 1 94.62 104 ASP A CA 1
ATOM 767 C C . ASP A 1 104 ? 13.203 -3.811 10.188 1 94.62 104 ASP A C 1
ATOM 769 O O . ASP A 1 104 ? 14.352 -3.369 10.219 1 94.62 104 ASP A O 1
ATOM 773 N N . GLY A 1 105 ? 12.148 -3.123 10.539 1 95.94 105 GLY A N 1
ATOM 774 C CA . GLY A 1 105 ? 12.281 -1.871 11.266 1 95.94 105 GLY A CA 1
ATOM 775 C C . GLY A 1 105 ? 12.641 -0.698 10.375 1 95.94 105 GLY A C 1
ATOM 776 O O . GLY A 1 105 ? 13.008 0.373 10.867 1 95.94 105 GLY A O 1
ATOM 777 N N . ASN A 1 106 ? 12.602 -0.944 9.086 1 97.56 106 ASN A N 1
ATOM 778 C CA . ASN A 1 106 ? 12.883 0.107 8.117 1 97.56 106 ASN A CA 1
ATOM 779 C C . ASN A 1 106 ? 11.734 0.273 7.125 1 97.56 106 ASN A C 1
ATOM 781 O O . ASN A 1 106 ? 10.859 -0.586 7.035 1 97.56 106 ASN A O 1
ATOM 785 N N . LEU A 1 107 ? 11.758 1.454 6.473 1 98.19 107 LEU A N 1
ATOM 786 C CA . LEU A 1 107 ? 10.812 1.703 5.391 1 98.19 107 LEU A CA 1
ATOM 787 C C . LEU A 1 107 ? 11.508 1.62 4.035 1 98.19 107 LEU A C 1
ATOM 789 O O . LEU A 1 107 ? 12.648 2.07 3.887 1 98.19 107 LEU A O 1
ATOM 793 N N . TYR A 1 108 ? 10.828 1.036 3.105 1 98 108 TYR A N 1
ATOM 794 C CA . TYR A 1 108 ? 11.328 0.932 1.74 1 98 108 TYR A CA 1
ATOM 795 C C . TYR A 1 108 ? 10.352 1.55 0.75 1 98 108 TYR A C 1
ATOM 797 O O . TYR A 1 108 ? 9.18 1.165 0.703 1 98 108 TYR A O 1
ATOM 805 N N . ALA A 1 109 ? 10.797 2.518 0.003 1 97.75 109 ALA A N 1
ATOM 806 C CA . ALA A 1 109 ? 10.039 3.084 -1.112 1 97.75 109 ALA A CA 1
ATOM 807 C C . ALA A 1 109 ? 10.398 2.391 -2.424 1 97.75 109 ALA A C 1
ATOM 809 O O . ALA A 1 109 ? 11.57 2.326 -2.799 1 97.75 109 ALA A O 1
ATOM 810 N N . VAL A 1 110 ? 9.414 1.906 -3.029 1 96.31 110 VAL A N 1
ATOM 811 C CA . VAL A 1 110 ? 9.633 1.077 -4.211 1 96.31 110 VAL A CA 1
ATOM 812 C C . VAL A 1 110 ? 8.953 1.714 -5.418 1 96.31 110 VAL A C 1
ATOM 814 O O . VAL A 1 110 ? 7.754 2 -5.387 1 96.31 110 VAL A O 1
ATOM 817 N N . GLY A 1 111 ? 9.758 1.975 -6.457 1 94.06 111 GLY A N 1
ATOM 818 C CA . GLY A 1 111 ? 9.234 2.393 -7.75 1 94.06 111 GLY A CA 1
ATOM 819 C C . GLY A 1 111 ? 8.734 3.822 -7.758 1 94.06 111 GLY A C 1
ATOM 820 O O . GLY A 1 111 ? 9.32 4.695 -7.117 1 94.06 111 GLY A O 1
ATOM 821 N N . GLY A 1 112 ? 7.719 4.012 -8.617 1 93.56 112 GLY A N 1
ATOM 822 C CA . GLY A 1 112 ? 7.148 5.34 -8.797 1 93.56 112 GLY A CA 1
ATOM 823 C C . GLY A 1 112 ? 7.555 5.984 -10.109 1 93.56 112 GLY A C 1
ATOM 824 O O . GLY A 1 112 ? 8.156 5.336 -10.969 1 93.56 112 GLY A O 1
ATOM 825 N N . TYR A 1 113 ? 7.059 7.094 -10.25 1 93.44 113 TYR A N 1
ATOM 826 C CA . TYR A 1 113 ? 7.309 7.941 -11.414 1 93.44 113 TYR A CA 1
ATOM 827 C C . TYR A 1 113 ? 7.914 9.273 -10.992 1 93.44 113 TYR A C 1
ATOM 829 O O . TYR A 1 113 ? 7.383 9.953 -10.102 1 93.44 113 TYR A O 1
ATOM 837 N N . ASP A 1 114 ? 9.039 9.648 -11.672 1 93.12 114 ASP A N 1
ATOM 838 C CA . ASP A 1 114 ? 9.75 10.836 -11.203 1 93.12 114 ASP A CA 1
ATOM 839 C C . ASP A 1 114 ? 9.43 12.047 -12.078 1 93.12 114 ASP A C 1
ATOM 841 O O . ASP A 1 114 ? 10.156 13.047 -12.062 1 93.12 114 ASP A O 1
ATOM 845 N N . SER A 1 115 ? 8.453 12.055 -12.961 1 90.31 115 SER A N 1
ATOM 846 C CA . SER A 1 115 ? 7.996 13.062 -13.914 1 90.31 115 SER A CA 1
ATOM 847 C C . SER A 1 115 ? 8.547 12.797 -15.312 1 90.31 115 SER A C 1
ATOM 849 O O . SER A 1 115 ? 8.07 13.383 -16.281 1 90.31 115 SER A O 1
ATOM 851 N N . SER A 1 116 ? 9.453 11.93 -15.391 1 91.44 116 SER A N 1
ATOM 852 C CA . SER A 1 116 ? 10.062 11.672 -16.688 1 91.44 116 SER A CA 1
ATOM 853 C C . SER A 1 116 ? 10.086 10.18 -17 1 91.44 116 SER A C 1
ATOM 855 O O . SER A 1 116 ? 9.891 9.773 -18.156 1 91.44 116 SER A O 1
ATOM 857 N N . SER A 1 117 ? 10.352 9.43 -15.922 1 88.88 117 SER A N 1
ATOM 858 C CA . SER A 1 117 ? 10.508 7.996 -16.156 1 88.88 117 SER A CA 1
ATOM 859 C C . SER A 1 117 ? 9.953 7.18 -15 1 88.88 117 SER A C 1
ATOM 861 O O . SER A 1 117 ? 9.914 7.656 -13.859 1 88.88 117 SER A O 1
ATOM 863 N N . HIS A 1 118 ? 9.562 5.973 -15.328 1 89.25 118 HIS A N 1
ATOM 864 C CA . HIS A 1 118 ? 9.234 4.996 -14.297 1 89.25 118 HIS A CA 1
ATOM 865 C C . HIS A 1 118 ? 10.484 4.457 -13.617 1 89.25 118 HIS A C 1
ATOM 867 O O . HIS A 1 118 ? 11.477 4.156 -14.289 1 89.25 118 HIS A O 1
ATOM 873 N N . LEU A 1 119 ? 10.359 4.344 -12.32 1 88.62 119 LEU A N 1
ATOM 874 C CA . LEU A 1 119 ? 11.516 3.949 -11.531 1 88.62 119 LEU A CA 1
ATOM 875 C C . LEU A 1 119 ? 11.453 2.471 -11.164 1 88.62 119 LEU A C 1
ATOM 877 O O . LEU A 1 119 ? 10.383 1.963 -10.812 1 88.62 119 LEU A O 1
ATOM 881 N N . ALA A 1 120 ? 12.586 1.785 -11.266 1 85.75 120 ALA A N 1
ATOM 882 C CA . ALA A 1 120 ? 12.719 0.399 -10.82 1 85.75 120 ALA A CA 1
ATOM 883 C C . ALA A 1 120 ? 13.594 0.301 -9.578 1 85.75 120 ALA A C 1
ATOM 885 O O . ALA A 1 120 ? 14.047 -0.787 -9.211 1 85.75 120 ALA A O 1
ATOM 886 N N . THR A 1 121 ? 13.812 1.395 -8.914 1 91.38 121 THR A N 1
ATOM 887 C CA . THR A 1 121 ? 14.719 1.442 -7.773 1 91.38 121 THR A CA 1
ATOM 888 C C . THR A 1 121 ? 13.953 1.317 -6.461 1 91.38 121 THR A C 1
ATOM 890 O O . THR A 1 121 ? 12.734 1.512 -6.426 1 91.38 121 THR A O 1
ATOM 893 N N . VAL A 1 122 ? 14.734 0.939 -5.445 1 95.56 122 VAL A N 1
ATOM 894 C CA . VAL A 1 122 ? 14.258 0.893 -4.066 1 95.56 122 VAL A CA 1
ATOM 895 C C . VAL A 1 122 ? 15.102 1.819 -3.195 1 95.56 122 VAL A C 1
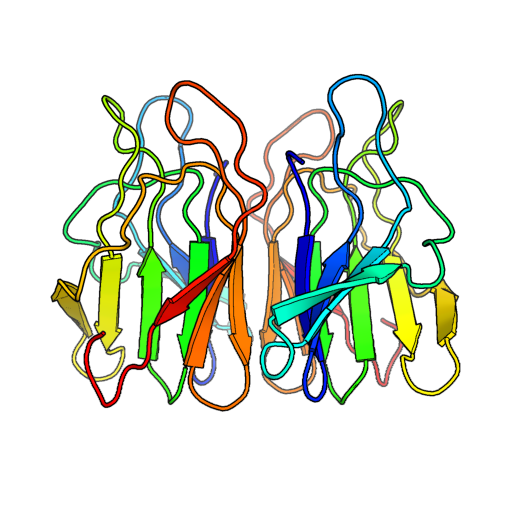ATOM 897 O O . VAL A 1 122 ? 16.328 1.858 -3.324 1 95.56 122 VAL A O 1
ATOM 900 N N . GLU A 1 123 ? 14.438 2.619 -2.361 1 96.19 123 GLU A N 1
ATOM 901 C CA . GLU A 1 123 ? 15.133 3.447 -1.38 1 96.19 123 GLU A CA 1
ATOM 902 C C . GLU A 1 123 ? 14.719 3.084 0.043 1 96.19 123 GLU A C 1
ATOM 904 O O . GLU A 1 123 ? 13.539 2.84 0.308 1 96.19 123 GLU A O 1
ATOM 909 N N . LYS A 1 124 ? 15.75 3.086 0.84 1 96.56 124 LYS A N 1
ATOM 910 C CA . LYS A 1 124 ? 15.539 2.699 2.232 1 96.56 124 LYS A CA 1
ATOM 911 C C . LYS A 1 124 ? 15.586 3.916 3.154 1 96.56 124 LYS A C 1
ATOM 913 O O . LYS A 1 124 ? 16.422 4.809 2.969 1 96.56 124 LYS A O 1
ATOM 918 N N . TYR A 1 125 ? 14.648 3.969 4.082 1 97.25 125 TYR A N 1
ATOM 919 C CA . TYR A 1 125 ? 14.648 4.938 5.172 1 97.25 125 TYR A CA 1
ATOM 920 C C . TYR A 1 125 ? 14.75 4.238 6.523 1 97.25 125 TYR A C 1
ATOM 922 O O . TYR A 1 125 ? 13.938 3.369 6.844 1 97.25 125 TYR A O 1
ATOM 930 N N . GLU A 1 126 ? 15.742 4.621 7.289 1 95.44 126 GLU A N 1
ATOM 931 C CA . GLU A 1 126 ? 15.938 4.133 8.648 1 95.44 126 GLU A CA 1
ATOM 932 C C . GLU A 1 126 ? 15.523 5.18 9.68 1 95.44 126 GLU A C 1
ATOM 934 O O . GLU A 1 126 ? 16.25 6.137 9.93 1 95.44 126 GLU A O 1
ATOM 939 N N . PRO A 1 127 ? 14.422 4.938 10.312 1 92.31 127 PRO A N 1
ATOM 940 C CA . PRO A 1 127 ? 13.883 5.965 11.203 1 92.31 127 PRO A CA 1
ATOM 941 C C . PRO A 1 127 ? 14.852 6.336 12.328 1 92.31 127 PRO A C 1
ATOM 943 O O . PRO A 1 127 ? 14.859 7.477 12.789 1 92.31 127 PRO A O 1
ATOM 946 N N . GLN A 1 128 ? 15.602 5.395 12.781 1 88.38 128 GLN A N 1
ATOM 947 C CA . GLN A 1 128 ? 16.531 5.664 13.875 1 88.38 128 GLN A CA 1
ATOM 948 C C . GLN A 1 128 ? 17.688 6.539 13.406 1 88.38 128 GLN A C 1
ATOM 950 O O . GLN A 1 128 ? 18.281 7.273 14.195 1 88.38 128 GLN A O 1
ATOM 955 N N . GLU A 1 129 ? 17.969 6.598 12.109 1 86.62 129 GLU A N 1
ATOM 956 C CA . GLU A 1 129 ? 19.078 7.383 11.57 1 86.62 129 GLU A CA 1
ATOM 957 C C . GLU A 1 129 ? 18.562 8.57 10.766 1 86.62 129 GLU A C 1
ATOM 959 O O . GLU A 1 129 ? 19.344 9.453 10.391 1 86.62 129 GLU A O 1
ATOM 964 N N . HIS A 1 130 ? 17.375 8.617 10.586 1 84.88 130 HIS A N 1
ATOM 965 C CA . HIS A 1 130 ? 16.75 9.672 9.789 1 84.88 130 HIS A CA 1
ATOM 966 C C . HIS A 1 130 ? 17.422 9.789 8.422 1 84.88 130 HIS A C 1
ATOM 968 O O . HIS A 1 130 ? 17.75 10.898 7.984 1 84.88 130 HIS A O 1
ATOM 974 N N . THR A 1 131 ? 17.859 8.57 7.969 1 73.75 131 THR A N 1
ATOM 975 C CA . THR A 1 131 ? 18.484 8.57 6.648 1 73.75 131 THR A CA 1
ATOM 976 C C . THR A 1 131 ? 17.703 7.66 5.695 1 73.75 131 THR A C 1
ATOM 978 O O . THR A 1 131 ? 17.047 6.711 6.129 1 73.75 131 THR A O 1
ATOM 981 N N . MET B 1 1 ? 7.852 -0.277 -13.859 1 60.97 1 MET B N 1
ATOM 982 C CA . MET B 1 1 ? 6.617 -1.001 -13.562 1 60.97 1 MET B CA 1
ATOM 983 C C . MET B 1 1 ? 5.613 -0.098 -12.852 1 60.97 1 MET B C 1
ATOM 985 O O . MET B 1 1 ? 5.957 0.572 -11.875 1 60.97 1 MET B O 1
ATOM 989 N N . ALA B 1 2 ? 4.512 0.076 -13.516 1 78.06 2 ALA B N 1
ATOM 990 C CA . ALA B 1 2 ? 3.504 0.969 -12.953 1 78.06 2 ALA B CA 1
ATOM 991 C C . ALA B 1 2 ? 2.32 0.18 -12.398 1 78.06 2 ALA B C 1
ATOM 993 O O . ALA B 1 2 ? 2.137 -0.992 -12.734 1 78.06 2 ALA B O 1
ATOM 994 N N . ARG B 1 3 ? 1.659 0.628 -11.352 1 91.12 3 ARG B N 1
ATOM 995 C CA . ARG B 1 3 ? 0.415 0.094 -10.805 1 91.12 3 ARG B CA 1
ATOM 996 C C . ARG B 1 3 ? 0.644 -1.261 -10.141 1 91.12 3 ARG B C 1
ATOM 998 O O . ARG B 1 3 ? -0.178 -2.17 -10.281 1 91.12 3 ARG B O 1
ATOM 1005 N N . VAL B 1 4 ? 1.846 -1.392 -9.461 1 95.44 4 VAL B N 1
ATOM 1006 C CA . VAL B 1 4 ? 2.291 -2.605 -8.789 1 95.44 4 VAL B CA 1
ATOM 1007 C C . VAL B 1 4 ? 1.83 -2.586 -7.332 1 95.44 4 VAL B C 1
ATOM 1009 O O . VAL B 1 4 ? 1.628 -1.517 -6.754 1 95.44 4 VAL B O 1
ATOM 1012 N N . GLY B 1 5 ? 1.604 -3.76 -6.7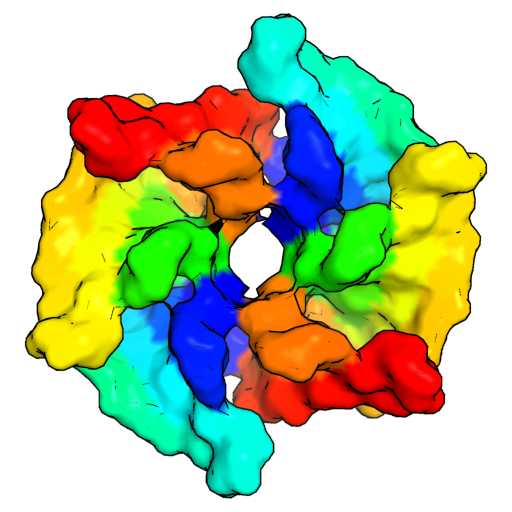19 1 97.5 5 GLY B N 1
ATOM 1013 C CA . GLY B 1 5 ? 1.479 -3.9 -5.273 1 97.5 5 GLY B CA 1
ATOM 1014 C C . GLY B 1 5 ? 2.775 -4.305 -4.602 1 97.5 5 GLY B C 1
ATOM 1015 O O . GLY B 1 5 ? 3.58 -5.039 -5.18 1 97.5 5 GLY B O 1
ATOM 1016 N N . VAL B 1 6 ? 2.971 -3.811 -3.369 1 98.06 6 VAL B N 1
ATOM 1017 C CA . VAL B 1 6 ? 4.191 -4.164 -2.65 1 98.06 6 VAL B CA 1
ATOM 1018 C C . VAL B 1 6 ? 3.865 -4.438 -1.183 1 98.06 6 VAL B C 1
ATOM 1020 O O . VAL B 1 6 ? 3.068 -3.719 -0.574 1 98.06 6 VAL B O 1
ATOM 1023 N N . ALA B 1 7 ? 4.457 -5.398 -0.597 1 98.44 7 ALA B N 1
ATOM 1024 C CA . ALA B 1 7 ? 4.387 -5.703 0.83 1 98.44 7 ALA B CA 1
ATOM 1025 C C . ALA B 1 7 ? 5.602 -6.516 1.276 1 98.44 7 ALA B C 1
ATOM 1027 O O . ALA B 1 7 ? 6.32 -7.074 0.446 1 98.44 7 ALA B O 1
ATOM 1028 N N . ALA B 1 8 ? 5.82 -6.496 2.531 1 98 8 ALA B N 1
ATOM 1029 C CA . ALA B 1 8 ? 6.926 -7.258 3.105 1 98 8 ALA B CA 1
ATOM 1030 C C . ALA B 1 8 ? 6.422 -8.531 3.773 1 98 8 ALA B C 1
ATOM 1032 O O . ALA B 1 8 ? 5.43 -8.508 4.508 1 98 8 ALA B O 1
ATOM 1033 N N . VAL B 1 9 ? 7.066 -9.617 3.467 1 97.62 9 VAL B N 1
ATOM 1034 C CA . VAL B 1 9 ? 6.844 -10.883 4.152 1 97.62 9 VAL B CA 1
ATOM 1035 C C . VAL B 1 9 ? 8.188 -11.5 4.547 1 97.62 9 VAL B C 1
ATOM 1037 O O . VAL B 1 9 ? 9.062 -11.68 3.703 1 97.62 9 VAL B O 1
ATOM 1040 N N . GLY B 1 10 ? 8.258 -11.852 5.793 1 95.38 10 GLY B N 1
ATOM 1041 C CA . GLY B 1 10 ? 9.547 -12.352 6.246 1 95.38 10 GLY B CA 1
ATOM 1042 C C . GLY B 1 10 ? 10.664 -11.336 6.105 1 95.38 10 GLY B C 1
ATOM 1043 O O . GLY B 1 10 ? 10.57 -10.227 6.629 1 95.38 10 GLY B O 1
ATOM 1044 N N . ASN B 1 11 ? 11.703 -11.695 5.332 1 96.56 11 ASN B N 1
ATOM 1045 C CA . ASN B 1 11 ? 12.867 -10.828 5.191 1 96.56 11 ASN B CA 1
ATOM 1046 C C . ASN B 1 11 ? 12.961 -10.242 3.783 1 96.56 11 ASN B C 1
ATOM 1048 O O . ASN B 1 11 ? 14.039 -9.828 3.348 1 96.56 11 ASN B O 1
ATOM 1052 N N . ARG B 1 12 ? 11.82 -10.25 3.1 1 97.88 12 ARG B N 1
ATOM 1053 C CA . ARG B 1 12 ? 11.867 -9.789 1.718 1 97.88 12 ARG B CA 1
ATOM 1054 C C . ARG B 1 12 ? 10.703 -8.844 1.415 1 97.88 12 ARG B C 1
ATOM 1056 O O . ARG B 1 12 ? 9.688 -8.867 2.107 1 97.88 12 ARG B O 1
ATOM 1063 N N . LEU B 1 13 ? 10.906 -7.992 0.363 1 97.94 13 LEU B N 1
ATOM 1064 C CA . LEU B 1 13 ? 9.836 -7.227 -0.259 1 97.94 13 LEU B CA 1
ATOM 1065 C C . LEU B 1 13 ? 9.312 -7.934 -1.506 1 97.94 13 LEU B C 1
ATOM 1067 O O . LEU B 1 13 ? 10.094 -8.484 -2.285 1 97.94 13 LEU B O 1
ATOM 1071 N N . TYR B 1 14 ? 8.062 -7.926 -1.593 1 98.38 14 TYR B N 1
ATOM 1072 C CA . TYR B 1 14 ? 7.453 -8.523 -2.775 1 98.38 14 TYR B CA 1
ATOM 1073 C C . TYR B 1 14 ? 6.758 -7.469 -3.625 1 98.38 14 TYR B C 1
ATOM 1075 O O . TYR B 1 14 ? 5.965 -6.676 -3.113 1 98.38 14 TYR B O 1
ATOM 1083 N N . ALA B 1 15 ? 7.074 -7.395 -4.895 1 97.69 15 ALA B N 1
ATOM 1084 C CA . ALA B 1 15 ? 6.336 -6.641 -5.902 1 97.69 15 ALA B CA 1
ATOM 1085 C C . ALA B 1 15 ? 5.406 -7.559 -6.695 1 97.69 15 ALA B C 1
ATOM 1087 O O . ALA B 1 15 ? 5.852 -8.547 -7.285 1 97.69 15 ALA B O 1
ATOM 1088 N N . VAL B 1 16 ? 4.199 -7.223 -6.676 1 98.38 16 VAL B N 1
ATOM 1089 C CA . VAL B 1 16 ? 3.174 -8.141 -7.156 1 98.38 16 VAL B CA 1
ATOM 1090 C C . VAL B 1 16 ? 2.383 -7.488 -8.289 1 98.38 16 VAL B C 1
ATOM 1092 O O . VAL B 1 16 ? 1.758 -6.441 -8.094 1 98.38 16 VAL B O 1
ATOM 1095 N N . GLY B 1 17 ? 2.428 -8.133 -9.484 1 98 17 GLY B N 1
ATOM 1096 C CA . GLY B 1 17 ? 1.642 -7.668 -10.617 1 98 17 GLY B CA 1
ATOM 1097 C C . GLY B 1 17 ? 2.131 -6.348 -11.18 1 98 17 GLY B C 1
ATOM 1098 O O . GLY B 1 17 ? 3.334 -6.148 -11.359 1 98 17 GLY B O 1
ATOM 1099 N N . GLY B 1 18 ? 1.153 -5.598 -11.57 1 95.75 18 GLY B N 1
ATOM 1100 C CA . GLY B 1 18 ? 1.467 -4.312 -12.172 1 95.75 18 GLY B CA 1
ATOM 1101 C C . GLY B 1 18 ? 1.255 -4.293 -13.672 1 95.75 18 GLY B C 1
ATOM 1102 O O . GLY B 1 18 ? 0.546 -5.145 -14.219 1 95.75 18 GLY B O 1
ATOM 1103 N N . TYR B 1 19 ? 1.715 -3.176 -14.219 1 92.69 19 TYR B N 1
ATOM 1104 C CA . TYR B 1 19 ? 1.587 -2.912 -15.648 1 92.69 19 TYR B CA 1
ATOM 1105 C C . TYR B 1 19 ? 2.932 -2.529 -16.25 1 92.69 19 TYR B C 1
ATOM 1107 O O . TYR B 1 19 ? 3.643 -1.679 -15.719 1 92.69 19 TYR B O 1
ATOM 1115 N N . ASP B 1 20 ? 3.305 -3.15 -17.359 1 87 20 ASP B N 1
ATOM 1116 C CA . ASP B 1 20 ? 4.617 -2.9 -17.938 1 87 20 ASP B CA 1
ATOM 1117 C C . ASP B 1 20 ? 4.52 -1.923 -19.109 1 87 20 ASP B C 1
ATOM 1119 O O . ASP B 1 20 ? 5.469 -1.767 -19.875 1 87 20 ASP B O 1
ATOM 1123 N N . GLY B 1 21 ? 3.371 -1.304 -19.406 1 83.94 21 GLY B N 1
ATOM 1124 C CA . GLY B 1 21 ? 3.143 -0.39 -20.516 1 83.94 21 GLY B CA 1
ATOM 1125 C C . GLY B 1 21 ? 2.318 -1 -21.625 1 83.94 21 GLY B C 1
ATOM 1126 O O . GLY B 1 21 ? 1.703 -0.28 -22.422 1 83.94 21 GLY B O 1
ATOM 1127 N N . THR B 1 22 ? 2.379 -2.316 -21.656 1 89.38 22 THR B N 1
ATOM 1128 C CA . THR B 1 22 ? 1.668 -3.014 -22.719 1 89.38 22 THR B CA 1
ATOM 1129 C C . THR B 1 22 ? 0.66 -4 -22.141 1 89.38 22 THR B C 1
ATOM 1131 O O . THR B 1 22 ? -0.436 -4.168 -22.688 1 89.38 22 THR B O 1
ATOM 1134 N N . SER B 1 23 ? 1.082 -4.605 -20.984 1 93.44 23 SER B N 1
ATOM 1135 C CA . SER B 1 23 ? 0.241 -5.656 -20.422 1 93.44 23 SER B CA 1
ATOM 1136 C C . SER B 1 23 ? 0.18 -5.566 -18.906 1 93.44 23 SER B C 1
ATOM 1138 O O . SER B 1 23 ? 1.128 -5.105 -18.266 1 93.44 23 SER B O 1
ATOM 1140 N N . ASP B 1 24 ? -1.015 -5.992 -18.453 1 96.44 24 ASP B N 1
ATOM 1141 C CA . ASP B 1 24 ? -1.11 -6.266 -17.016 1 96.44 24 ASP B CA 1
ATOM 1142 C C . ASP B 1 24 ? -0.391 -7.566 -16.656 1 96.44 24 ASP B C 1
ATOM 1144 O O . ASP B 1 24 ? -0.41 -8.523 -17.438 1 96.44 24 ASP B O 1
ATOM 1148 N N . LEU B 1 25 ? 0.235 -7.645 -15.5 1 96.12 25 LEU B N 1
ATOM 1149 C CA . LEU B 1 25 ? 1.186 -8.711 -15.203 1 96.12 25 LEU B CA 1
ATOM 1150 C C . LEU B 1 25 ? 0.696 -9.57 -14.047 1 96.12 25 LEU B C 1
ATOM 1152 O O . LEU B 1 25 ? 0.077 -9.07 -13.109 1 96.12 25 LEU B O 1
ATOM 1156 N N . ALA B 1 26 ? 0.957 -10.844 -14.133 1 98.31 26 ALA B N 1
ATOM 1157 C CA . ALA B 1 26 ? 0.772 -11.75 -13 1 98.31 26 ALA B CA 1
ATOM 1158 C C . ALA B 1 26 ? 2.086 -11.969 -12.25 1 98.31 26 ALA B C 1
ATOM 1160 O O . ALA B 1 26 ? 2.111 -12.617 -11.203 1 98.31 26 ALA B O 1
ATOM 1161 N N . THR B 1 27 ? 3.156 -11.422 -12.742 1 97.38 27 THR B N 1
ATOM 1162 C CA . THR B 1 27 ? 4.5 -11.719 -12.258 1 97.38 27 THR B CA 1
ATOM 1163 C C . THR B 1 27 ? 4.688 -11.188 -10.836 1 97.38 27 THR B C 1
ATOM 1165 O O . THR B 1 27 ? 4.039 -10.219 -10.438 1 97.38 27 THR B O 1
ATOM 1168 N N . VAL B 1 28 ? 5.535 -11.883 -10.141 1 98.31 28 VAL B N 1
ATOM 1169 C CA . VAL B 1 28 ? 5.918 -11.516 -8.781 1 98.31 28 VAL B CA 1
ATOM 1170 C C . VAL B 1 28 ? 7.438 -11.57 -8.641 1 98.31 28 VAL B C 1
ATOM 1172 O O . VAL B 1 28 ? 8.086 -12.484 -9.156 1 98.31 28 VAL B O 1
ATOM 1175 N N . GLU B 1 29 ? 7.953 -10.586 -8.031 1 97.69 29 GLU B N 1
ATOM 1176 C CA . GLU B 1 29 ? 9.367 -10.57 -7.688 1 97.69 29 GLU B CA 1
ATOM 1177 C C . GLU B 1 29 ? 9.57 -10.25 -6.211 1 97.69 29 GLU B C 1
ATOM 1179 O O . GLU B 1 29 ? 8.75 -9.578 -5.594 1 97.69 29 GLU B O 1
ATOM 1184 N N . SER B 1 30 ? 10.625 -10.781 -5.691 1 98.12 30 SER B N 1
ATOM 1185 C CA . SER B 1 30 ? 10.984 -10.453 -4.316 1 98.12 30 SER B CA 1
ATOM 1186 C C . SER B 1 30 ? 12.359 -9.789 -4.254 1 98.12 30 SER B C 1
ATOM 1188 O O . SER B 1 30 ? 13.242 -10.109 -5.047 1 98.12 30 SER B O 1
ATOM 1190 N N . TYR B 1 31 ? 12.492 -8.852 -3.391 1 97.88 31 TYR B N 1
ATOM 1191 C CA . TYR B 1 31 ? 13.711 -8.094 -3.17 1 97.88 31 TYR B CA 1
ATOM 1192 C C . TYR B 1 31 ? 14.359 -8.469 -1.842 1 97.88 31 TYR B C 1
ATOM 1194 O O . TYR B 1 31 ? 13.695 -8.469 -0.8 1 97.88 31 TYR B O 1
ATOM 1202 N N . ASP B 1 32 ? 15.656 -8.781 -1.929 1 97.19 32 ASP B N 1
ATOM 1203 C CA . ASP B 1 32 ? 16.469 -9.008 -0.737 1 97.19 32 ASP B CA 1
ATOM 1204 C C . ASP B 1 32 ? 17.297 -7.773 -0.395 1 97.19 32 ASP B C 1
ATOM 1206 O O . ASP B 1 32 ? 18.266 -7.453 -1.093 1 97.19 32 ASP B O 1
ATOM 1210 N N . PRO B 1 33 ? 16.953 -7.16 0.688 1 94.69 33 PRO B N 1
ATOM 1211 C CA . PRO B 1 33 ? 17.672 -5.926 1.014 1 94.69 33 PRO B CA 1
ATOM 1212 C C . PRO B 1 33 ? 19.141 -6.172 1.353 1 94.69 33 PRO B C 1
ATOM 1214 O O . PRO B 1 33 ? 19.953 -5.254 1.265 1 94.69 33 PRO B O 1
ATOM 1217 N N . VAL B 1 34 ? 19.453 -7.379 1.784 1 95 34 VAL B N 1
ATOM 1218 C CA . VAL B 1 34 ? 20.828 -7.707 2.152 1 95 34 VAL B CA 1
ATOM 1219 C C . VAL B 1 34 ? 21.688 -7.781 0.898 1 95 34 VAL B C 1
ATOM 1221 O O . VAL B 1 34 ? 22.797 -7.223 0.862 1 95 34 VAL B O 1
ATOM 1224 N N . THR B 1 35 ? 21.203 -8.422 -0.153 1 95.69 35 THR B N 1
ATOM 1225 C CA . THR B 1 35 ? 21.969 -8.562 -1.386 1 95.69 35 THR B CA 1
ATOM 1226 C C . THR B 1 35 ? 21.594 -7.473 -2.385 1 95.69 35 THR B C 1
ATOM 1228 O O . THR B 1 35 ? 22.25 -7.324 -3.424 1 95.69 35 THR B O 1
ATOM 1231 N N . ASN B 1 36 ? 20.562 -6.695 -2.104 1 94.06 36 ASN B N 1
ATOM 1232 C CA . ASN B 1 36 ? 20.062 -5.645 -2.975 1 94.06 36 ASN B CA 1
ATOM 1233 C C . ASN B 1 36 ? 19.734 -6.176 -4.371 1 94.06 36 ASN B C 1
ATOM 1235 O O . ASN B 1 36 ? 20.188 -5.613 -5.371 1 94.06 36 ASN B O 1
ATOM 1239 N N . THR B 1 37 ? 18.969 -7.27 -4.344 1 96.25 37 THR B N 1
ATOM 1240 C CA . THR B 1 37 ? 18.641 -7.891 -5.621 1 96.25 37 THR B CA 1
ATOM 1241 C C . THR B 1 37 ? 17.188 -8.312 -5.664 1 96.25 37 THR B C 1
ATOM 1243 O O . THR B 1 37 ? 16.578 -8.594 -4.625 1 96.25 37 THR B O 1
ATOM 1246 N N . TRP B 1 38 ? 16.703 -8.297 -6.902 1 96.94 38 TRP B N 1
ATOM 1247 C CA . TRP B 1 38 ? 15.375 -8.82 -7.184 1 96.94 38 TRP B CA 1
ATOM 1248 C C . TRP B 1 38 ? 15.461 -10.219 -7.793 1 96.94 38 TRP B C 1
ATOM 1250 O O . TRP B 1 38 ? 16.359 -10.508 -8.586 1 96.94 38 TRP B O 1
ATOM 1260 N N . GLN B 1 39 ? 14.531 -11.055 -7.43 1 97.44 39 GLN B N 1
ATOM 1261 C CA . GLN B 1 39 ? 14.414 -12.359 -8.062 1 97.44 39 GLN B CA 1
ATOM 1262 C C . GLN B 1 39 ? 12.953 -12.68 -8.391 1 97.44 39 GLN B C 1
ATOM 1264 O O . GLN B 1 39 ? 12.047 -12.258 -7.668 1 97.44 39 GLN B O 1
ATOM 1269 N N . PRO B 1 40 ? 12.82 -13.531 -9.453 1 97.56 40 PRO B N 1
ATOM 1270 C CA . PRO B 1 40 ? 11.445 -13.914 -9.781 1 97.56 40 PRO B CA 1
ATOM 1271 C C . PRO B 1 40 ? 10.844 -14.883 -8.766 1 97.56 40 PRO B C 1
ATOM 1273 O O . PRO B 1 40 ? 11.555 -15.727 -8.211 1 97.56 40 PRO B O 1
ATOM 1276 N N . GLU B 1 41 ? 9.555 -14.719 -8.516 1 98.31 41 GLU B N 1
ATOM 1277 C CA . GLU B 1 41 ? 8.742 -15.656 -7.75 1 98.31 41 GLU B CA 1
ATOM 1278 C C . GLU B 1 41 ? 7.633 -16.25 -8.617 1 98.31 41 GLU B C 1
ATOM 1280 O O . GLU B 1 41 ? 7.461 -15.859 -9.773 1 98.31 41 GLU B O 1
ATOM 1285 N N . VAL B 1 42 ? 6.953 -17.25 -8.039 1 98.56 42 VAL B N 1
ATOM 1286 C CA . VAL B 1 42 ? 5.836 -17.859 -8.75 1 98.56 42 VAL B CA 1
ATOM 1287 C C . VAL B 1 42 ? 4.793 -16.797 -9.086 1 98.56 42 VAL B C 1
ATOM 1289 O O . VAL B 1 42 ? 4.445 -15.969 -8.234 1 98.56 42 VAL B O 1
ATOM 1292 N N . SER B 1 43 ? 4.312 -16.844 -10.289 1 98.69 43 SER B N 1
ATOM 1293 C CA . SER B 1 43 ? 3.332 -15.867 -10.742 1 98.69 43 SER B CA 1
ATOM 1294 C C . SER B 1 43 ? 1.958 -16.141 -10.141 1 98.69 43 SER B C 1
ATOM 1296 O O . SER B 1 43 ? 1.642 -17.281 -9.789 1 98.69 43 SER B O 1
ATOM 1298 N N . MET B 1 44 ? 1.232 -15.055 -9.961 1 98.69 44 MET B N 1
ATOM 1299 C CA . MET B 1 44 ? -0.17 -15.195 -9.57 1 98.69 44 MET B CA 1
ATOM 1300 C C . MET B 1 44 ? -0.945 -15.992 -10.617 1 98.69 44 MET B C 1
ATOM 1302 O O . MET B 1 44 ? -0.473 -16.188 -11.734 1 98.69 44 MET B O 1
ATOM 1306 N N . GLY B 1 45 ? -2.131 -16.453 -10.172 1 98.25 45 GLY B N 1
ATOM 1307 C CA . GLY B 1 45 ? -3.039 -17.109 -11.102 1 98.25 45 GLY B CA 1
ATOM 1308 C C . GLY B 1 45 ? -3.729 -16.125 -12.039 1 98.25 45 GLY B C 1
ATOM 1309 O O . GLY B 1 45 ? -4.223 -16.531 -13.094 1 98.25 45 GLY B O 1
ATOM 1310 N N . THR B 1 46 ? -3.852 -14.906 -11.727 1 98.12 46 THR B N 1
ATOM 1311 C CA . THR B 1 46 ? -4.555 -13.867 -12.469 1 98.12 46 THR B CA 1
ATOM 1312 C C . THR B 1 46 ? -3.664 -12.641 -12.664 1 98.12 46 THR B C 1
ATOM 1314 O O . THR B 1 46 ? -2.961 -12.227 -11.742 1 98.12 46 THR B O 1
ATOM 1317 N N . ARG B 1 47 ? -3.68 -12.094 -13.875 1 98.19 47 ARG B N 1
ATOM 1318 C CA . ARG B 1 47 ? -3.023 -10.805 -14.086 1 98.19 47 ARG B CA 1
ATOM 1319 C C . ARG B 1 47 ? -3.742 -9.695 -13.336 1 98.19 47 ARG B C 1
ATOM 1321 O O . ARG B 1 47 ? -4.973 -9.625 -13.344 1 98.19 47 ARG B O 1
ATOM 1328 N N . ARG B 1 48 ? -2.961 -8.875 -12.602 1 98.38 48 ARG B N 1
ATOM 1329 C CA . ARG B 1 48 ? -3.553 -7.801 -11.812 1 98.38 48 ARG B CA 1
ATOM 1330 C C . ARG B 1 48 ? -2.686 -6.547 -11.859 1 98.38 48 ARG B C 1
ATOM 1332 O O . ARG B 1 48 ? -1.522 -6.574 -11.453 1 98.38 48 ARG B O 1
ATOM 1339 N N . SER B 1 49 ? -3.197 -5.488 -12.32 1 96.81 49 SER B N 1
ATOM 1340 C CA . SER B 1 49 ? -2.652 -4.16 -12.055 1 96.81 49 SER B CA 1
ATOM 1341 C C . SER B 1 49 ? -3.562 -3.365 -11.125 1 96.81 49 SER B C 1
ATOM 1343 O O . SER B 1 49 ? -4.738 -3.703 -10.961 1 96.81 49 SER B O 1
ATOM 1345 N N . CYS B 1 50 ? -2.979 -2.295 -10.414 1 95.25 50 CYS B N 1
ATOM 1346 C CA . CYS B 1 50 ? -3.752 -1.451 -9.508 1 95.25 50 CYS B CA 1
ATOM 1347 C C . CYS B 1 50 ? -4.434 -2.287 -8.438 1 95.25 50 CYS B C 1
ATOM 1349 O O . CYS B 1 50 ? -5.57 -2.008 -8.055 1 95.25 50 CYS B O 1
ATOM 1351 N N . LEU B 1 51 ? -3.709 -3.375 -8 1 98.06 51 LEU B N 1
ATOM 1352 C CA . LEU B 1 51 ? -4.199 -4.277 -6.969 1 98.06 51 LEU B CA 1
ATOM 1353 C C . LEU B 1 51 ? -3.791 -3.791 -5.582 1 98.06 51 LEU B C 1
ATOM 1355 O O . LEU B 1 51 ? -2.889 -2.961 -5.453 1 98.06 51 LEU B O 1
ATOM 1359 N N . GLY B 1 52 ? -4.457 -4.281 -4.57 1 98.12 52 GLY B N 1
ATOM 1360 C CA . GLY B 1 52 ? -3.998 -4.156 -3.197 1 98.12 52 GLY B CA 1
ATOM 1361 C C . GLY B 1 52 ? -3.211 -5.363 -2.719 1 98.12 52 GLY B C 1
ATOM 1362 O O . GLY B 1 52 ? -3.543 -6.5 -3.057 1 98.12 52 GLY B O 1
ATOM 1363 N N . VAL B 1 53 ? -2.176 -5.105 -1.979 1 98.75 53 VAL B N 1
ATOM 1364 C CA . VAL B 1 53 ? -1.326 -6.168 -1.445 1 98.75 53 VAL B CA 1
ATOM 1365 C C . VAL B 1 53 ? -1.021 -5.891 0.026 1 98.75 53 VAL B C 1
ATOM 1367 O O . VAL B 1 53 ? -0.771 -4.746 0.411 1 98.75 53 VAL B O 1
ATOM 1370 N N . ALA B 1 54 ? -1.056 -6.879 0.803 1 98.62 54 ALA B N 1
ATOM 1371 C CA . ALA B 1 54 ? -0.694 -6.785 2.215 1 98.62 54 ALA B CA 1
ATOM 1372 C C . ALA B 1 54 ? -0.174 -8.125 2.738 1 98.62 54 ALA B C 1
ATOM 1374 O O . ALA B 1 54 ? -0.409 -9.164 2.129 1 98.62 54 ALA B O 1
ATOM 1375 N N . ALA B 1 55 ? 0.604 -8.07 3.752 1 98.25 55 ALA B N 1
ATOM 1376 C CA . ALA B 1 55 ? 1.115 -9.258 4.43 1 98.25 55 ALA B CA 1
ATOM 1377 C C . ALA B 1 55 ? 0.386 -9.492 5.75 1 98.25 55 ALA B C 1
ATOM 1379 O O . ALA B 1 55 ? 0.072 -8.547 6.469 1 98.25 55 ALA B O 1
ATOM 1380 N N . LEU B 1 56 ? 0.109 -10.719 5.996 1 97.69 56 LEU B N 1
ATOM 1381 C CA . LEU B 1 56 ? -0.501 -11.109 7.262 1 97.69 56 LEU B CA 1
ATOM 1382 C C . LEU B 1 56 ? -0.057 -12.516 7.664 1 97.69 56 LEU B C 1
ATOM 1384 O O . LEU B 1 56 ? -0.206 -13.461 6.891 1 97.69 56 LEU B O 1
ATOM 1388 N N . HIS B 1 57 ? 0.515 -12.617 8.828 1 96.38 57 HIS B N 1
ATOM 1389 C CA . HIS B 1 57 ? 0.935 -13.891 9.414 1 96.38 57 HIS B CA 1
ATOM 1390 C C . HIS B 1 57 ? 1.814 -14.68 8.445 1 96.38 57 HIS B C 1
ATOM 1392 O O . HIS B 1 57 ? 1.586 -15.867 8.219 1 96.38 57 HIS B O 1
ATOM 1398 N N . GLY B 1 58 ? 2.717 -14.031 7.824 1 97.44 58 GLY B N 1
ATOM 1399 C CA . GLY B 1 58 ? 3.734 -14.68 7.016 1 97.44 58 GLY B CA 1
ATOM 1400 C C . GLY B 1 58 ? 3.268 -15 5.609 1 97.44 58 GLY B C 1
ATOM 1401 O O . GLY B 1 58 ? 3.986 -15.641 4.84 1 97.44 58 GLY B O 1
ATOM 1402 N N . LEU B 1 59 ? 2.076 -14.57 5.312 1 98.44 59 LEU B N 1
ATOM 1403 C CA . LEU B 1 59 ? 1.518 -14.797 3.984 1 98.44 59 LEU B CA 1
ATOM 1404 C C . LEU B 1 59 ? 1.285 -13.477 3.258 1 98.44 59 LEU B C 1
ATOM 1406 O O . LEU B 1 59 ? 1.223 -12.422 3.889 1 98.44 59 LEU B O 1
ATOM 1410 N N . LEU B 1 60 ? 1.271 -13.586 1.913 1 98.69 60 LEU B N 1
ATOM 1411 C CA . LEU B 1 60 ? 1.026 -12.43 1.057 1 98.69 60 LEU B CA 1
ATOM 1412 C C . LEU B 1 60 ? -0.354 -12.516 0.414 1 98.69 60 LEU B C 1
ATOM 1414 O O . LEU B 1 60 ? -0.736 -13.562 -0.115 1 98.69 60 LEU B O 1
ATOM 1418 N N . TYR B 1 61 ? -1.08 -11.422 0.534 1 98.81 61 TYR B N 1
ATOM 1419 C CA . TYR B 1 61 ? -2.424 -11.359 -0.031 1 98.81 61 TYR B CA 1
ATOM 1420 C C . TYR B 1 61 ? -2.502 -10.312 -1.138 1 98.81 61 TYR B C 1
ATOM 1422 O O . TYR B 1 61 ? -2.041 -9.18 -0.965 1 98.81 61 TYR B O 1
ATOM 1430 N N . ALA B 1 62 ? -3.025 -10.672 -2.289 1 98.81 62 ALA B N 1
ATOM 1431 C CA . ALA B 1 62 ? -3.279 -9.789 -3.428 1 98.81 62 ALA B CA 1
ATOM 1432 C C . ALA B 1 62 ? -4.766 -9.758 -3.775 1 98.81 62 ALA B C 1
ATOM 1434 O O . ALA B 1 62 ? -5.391 -10.812 -3.943 1 98.81 62 ALA B O 1
ATOM 1435 N N . ALA B 1 63 ? -5.32 -8.602 -3.881 1 98.69 63 ALA B N 1
ATOM 1436 C CA . ALA B 1 63 ? -6.762 -8.5 -4.09 1 98.69 63 ALA B CA 1
ATOM 1437 C C . ALA B 1 63 ? -7.098 -7.418 -5.109 1 98.69 63 ALA B C 1
ATOM 1439 O O . ALA B 1 63 ? -6.477 -6.352 -5.117 1 98.69 63 ALA B O 1
ATOM 1440 N N . GLY B 1 64 ? -8.094 -7.703 -5.902 1 98.62 64 GLY B N 1
ATOM 1441 C CA . GLY B 1 64 ? -8.633 -6.711 -6.82 1 98.62 64 GLY B CA 1
ATOM 1442 C C . GLY B 1 64 ? -7.707 -6.398 -7.977 1 98.62 64 GLY B C 1
ATOM 1443 O O . GLY B 1 64 ? -7 -7.281 -8.469 1 98.62 64 GLY B O 1
ATOM 1444 N N . GLY B 1 65 ? -7.84 -5.242 -8.453 1 98.06 65 GLY B N 1
ATOM 1445 C CA . GLY B 1 65 ? -7.051 -4.805 -9.594 1 98.06 65 GLY B CA 1
ATOM 1446 C C . GLY B 1 65 ? -7.77 -4.977 -10.922 1 98.06 65 GLY B C 1
ATOM 1447 O O . GLY B 1 65 ? -9 -5.012 -10.961 1 98.06 65 GLY B O 1
ATOM 1448 N N . TYR B 1 66 ? -7 -4.879 -11.906 1 97.69 66 TYR B N 1
ATOM 1449 C CA . TYR B 1 66 ? -7.441 -4.945 -13.297 1 97.69 66 TYR B CA 1
ATOM 1450 C C . TYR B 1 66 ? -6.645 -5.988 -14.07 1 97.69 66 TYR B C 1
ATOM 1452 O O . TYR B 1 66 ? -5.422 -6.074 -13.93 1 97.69 66 TYR B O 1
ATOM 1460 N N . ASP B 1 67 ? -7.391 -6.758 -14.922 1 97.75 67 ASP B N 1
ATOM 1461 C CA . ASP B 1 67 ? -6.699 -7.852 -15.602 1 97.75 67 ASP B CA 1
ATOM 1462 C C . ASP B 1 67 ? -6.508 -7.543 -17.078 1 97.75 67 ASP B C 1
ATOM 1464 O O . ASP B 1 67 ? -6.16 -8.43 -17.875 1 97.75 67 ASP B O 1
ATOM 1468 N N . GLY B 1 68 ? -6.727 -6.359 -17.531 1 94.81 68 GLY B N 1
ATOM 1469 C CA . GLY B 1 68 ? -6.637 -5.969 -18.938 1 94.81 68 GLY B CA 1
ATOM 1470 C C . GLY B 1 68 ? -7.984 -5.906 -19.625 1 94.81 68 GLY B C 1
ATOM 1471 O O . GLY B 1 68 ? -8.102 -5.336 -20.719 1 94.81 68 GLY B O 1
ATOM 1472 N N . ALA B 1 69 ? -8.938 -6.391 -18.984 1 95.94 69 ALA B N 1
ATOM 1473 C CA . ALA B 1 69 ? -10.273 -6.441 -19.562 1 95.94 69 ALA B CA 1
ATOM 1474 C C . ALA B 1 69 ? -11.32 -5.949 -18.562 1 95.94 69 ALA B C 1
ATOM 1476 O O . ALA B 1 69 ? -12.258 -5.234 -18.953 1 95.94 69 ALA B O 1
ATOM 1477 N N . SER B 1 70 ? -11.133 -6.32 -17.281 1 96.56 70 SER B N 1
ATOM 1478 C CA . SER B 1 70 ? -12.141 -5.996 -16.281 1 96.56 70 SER B CA 1
ATOM 1479 C C . SER B 1 70 ? -11.492 -5.715 -14.93 1 96.56 70 SER B C 1
ATOM 1481 O O . SER B 1 70 ? -10.391 -6.191 -14.648 1 96.56 70 SER B O 1
ATOM 1483 N N . CYS B 1 71 ? -12.312 -4.934 -14.141 1 97.75 71 CYS B N 1
ATOM 1484 C CA . CYS B 1 71 ? -11.969 -4.84 -12.727 1 97.75 71 CYS B CA 1
ATOM 1485 C C . CYS B 1 71 ? -12.273 -6.145 -12 1 97.75 71 CYS B C 1
ATOM 1487 O O . CYS B 1 71 ? -13.234 -6.84 -12.344 1 97.75 71 CYS B O 1
ATOM 1489 N N . LEU B 1 72 ? -11.484 -6.414 -10.922 1 98.38 72 LEU B N 1
ATOM 1490 C CA . LEU B 1 72 ? -11.586 -7.719 -10.281 1 98.38 72 LEU B CA 1
ATOM 1491 C C . LEU B 1 72 ? -12.07 -7.574 -8.844 1 98.38 72 LEU B C 1
ATOM 1493 O O . LEU B 1 72 ? -11.781 -6.574 -8.18 1 98.38 72 LEU B O 1
ATOM 1497 N N . ASN B 1 73 ? -12.844 -8.555 -8.391 1 98.38 73 ASN B N 1
ATOM 1498 C CA . ASN B 1 73 ? -13.109 -8.703 -6.965 1 98.38 73 ASN B CA 1
ATOM 1499 C C . ASN B 1 73 ? -12.375 -9.906 -6.383 1 98.38 73 ASN B C 1
ATOM 1501 O O . ASN B 1 73 ? -12.391 -10.125 -5.172 1 98.38 73 ASN B O 1
ATOM 1505 N N . SER B 1 74 ? -11.68 -10.641 -7.207 1 98.5 74 SER B N 1
ATOM 1506 C CA . SER B 1 74 ? -11 -11.852 -6.75 1 98.5 74 SER B CA 1
ATOM 1507 C C . SER B 1 74 ? -9.766 -11.508 -5.926 1 98.5 74 SER B C 1
ATOM 1509 O O . SER B 1 74 ? -9.273 -10.375 -5.973 1 98.5 74 SER B O 1
ATOM 1511 N N . ALA B 1 75 ? -9.352 -12.508 -5.152 1 98.62 75 ALA B N 1
ATOM 1512 C CA . ALA B 1 75 ? -8.164 -12.391 -4.309 1 98.62 75 ALA B CA 1
ATOM 1513 C C . ALA B 1 75 ? -7.406 -13.711 -4.227 1 98.62 75 ALA B C 1
ATOM 1515 O O . ALA B 1 75 ? -8 -14.781 -4.395 1 98.62 75 ALA B O 1
ATOM 1516 N N . GLU B 1 76 ? -6.133 -13.602 -4.016 1 98.62 76 GLU B N 1
ATOM 1517 C CA . GLU B 1 76 ? -5.258 -14.758 -3.867 1 98.62 76 GLU B CA 1
ATOM 1518 C C . GLU B 1 76 ? -4.262 -14.555 -2.732 1 98.62 76 GLU B C 1
ATOM 1520 O O . GLU B 1 76 ? -3.92 -13.422 -2.395 1 98.62 76 GLU B O 1
ATOM 1525 N N . ARG B 1 77 ? -3.875 -15.641 -2.248 1 98.56 77 ARG B N 1
ATOM 1526 C CA . ARG B 1 77 ? -2.889 -15.664 -1.173 1 98.56 77 ARG B CA 1
ATOM 1527 C C . ARG B 1 77 ? -1.65 -16.453 -1.579 1 98.56 77 ARG B C 1
ATOM 1529 O O . ARG B 1 77 ? -1.757 -17.484 -2.238 1 98.56 77 ARG B O 1
ATOM 1536 N N . TYR B 1 78 ? -0.496 -15.969 -1.225 1 98.75 78 TYR B N 1
ATOM 1537 C CA . TYR B 1 78 ? 0.787 -16.594 -1.529 1 98.75 78 TYR B CA 1
ATOM 1538 C C . TYR B 1 78 ? 1.485 -17.062 -0.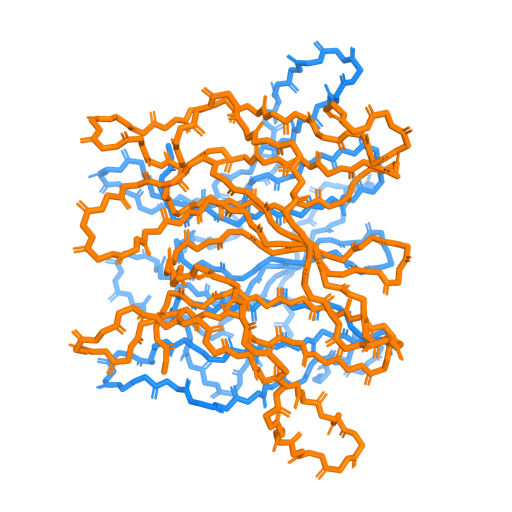255 1 98.75 78 TYR B C 1
ATOM 1540 O O . TYR B 1 78 ? 1.603 -16.297 0.707 1 98.75 78 TYR B O 1
ATOM 1548 N N . ASP B 1 79 ? 1.909 -18.281 -0.262 1 98.5 79 ASP B N 1
ATOM 1549 C CA . ASP B 1 79 ? 2.756 -18.812 0.799 1 98.5 79 ASP B CA 1
ATOM 1550 C C . ASP B 1 79 ? 4.211 -18.891 0.351 1 98.5 79 ASP B C 1
ATOM 1552 O O . ASP B 1 79 ? 4.582 -19.797 -0.414 1 98.5 79 ASP B O 1
ATOM 1556 N N . PRO B 1 80 ? 5.008 -18.062 0.859 1 97.5 80 PRO B N 1
ATOM 1557 C CA . PRO B 1 80 ? 6.402 -18.047 0.408 1 97.5 80 PRO B CA 1
ATOM 1558 C C . PRO B 1 80 ? 7.148 -19.344 0.758 1 97.5 80 PRO B C 1
ATOM 1560 O O . PRO B 1 80 ? 8.148 -19.672 0.116 1 97.5 80 PRO B O 1
ATOM 1563 N N . LEU B 1 81 ? 6.711 -19.969 1.762 1 96.31 81 LEU B N 1
ATOM 1564 C CA . LEU B 1 81 ? 7.375 -21.203 2.17 1 96.31 81 LEU B CA 1
ATOM 1565 C C . LEU B 1 81 ? 7.137 -22.312 1.152 1 96.31 81 LEU B C 1
ATOM 1567 O O . LEU B 1 81 ? 8.023 -23.125 0.889 1 96.31 81 LEU B O 1
ATOM 1571 N N . THR B 1 82 ? 6.008 -22.391 0.513 1 97.56 82 THR B N 1
ATOM 1572 C CA . THR B 1 82 ? 5.684 -23.438 -0.438 1 97.56 82 THR B CA 1
ATOM 1573 C C . THR B 1 82 ? 5.742 -22.922 -1.87 1 97.56 82 THR B C 1
ATOM 1575 O O . THR B 1 82 ? 5.746 -23.703 -2.822 1 97.56 82 THR B O 1
ATOM 1578 N N . GLY B 1 83 ? 5.777 -21.625 -2.012 1 97.25 83 GLY B N 1
ATOM 1579 C CA . GLY B 1 83 ? 5.785 -21.031 -3.342 1 97.25 83 GLY B CA 1
ATOM 1580 C C . GLY B 1 83 ? 4.488 -21.25 -4.098 1 97.25 83 GLY B C 1
ATOM 1581 O O . GLY B 1 83 ? 4.508 -21.609 -5.281 1 97.25 83 GLY B O 1
ATOM 1582 N N . THR B 1 84 ? 3.377 -21.047 -3.365 1 98.31 84 THR B N 1
ATOM 1583 C CA . THR B 1 84 ? 2.105 -21.344 -4.012 1 98.31 84 THR B CA 1
ATOM 1584 C C . THR B 1 84 ? 1.109 -20.203 -3.803 1 98.31 84 THR B C 1
ATOM 1586 O O . THR B 1 84 ? 1.005 -19.656 -2.703 1 98.31 84 THR B O 1
ATOM 1589 N N . TRP B 1 85 ? 0.406 -19.969 -4.895 1 98.62 85 TRP B N 1
ATOM 1590 C CA . TRP B 1 85 ? -0.749 -19.078 -4.824 1 98.62 85 TRP B CA 1
ATOM 1591 C C . TRP B 1 85 ? -2.043 -19.875 -4.711 1 98.62 85 TRP B C 1
ATOM 1593 O O . TRP B 1 85 ? -2.215 -20.906 -5.387 1 98.62 85 TRP B O 1
ATOM 1603 N N . THR B 1 86 ? -2.918 -19.406 -3.875 1 98.12 86 THR B N 1
ATOM 1604 C CA . THR B 1 86 ? -4.23 -20.016 -3.713 1 98.12 86 THR B CA 1
ATOM 1605 C C . THR B 1 86 ? -5.332 -18.953 -3.773 1 98.12 86 THR B C 1
ATOM 1607 O O . THR B 1 86 ? -5.234 -17.922 -3.123 1 98.12 86 THR B O 1
ATOM 1610 N N . SER B 1 87 ? -6.395 -19.312 -4.527 1 97.81 87 SER B N 1
ATOM 1611 C CA . SER B 1 87 ? -7.547 -18.422 -4.523 1 97.81 87 SER B CA 1
ATOM 1612 C C . SER B 1 87 ? -8.227 -18.391 -3.156 1 97.81 87 SER B C 1
ATOM 1614 O O . SER B 1 87 ? -8.359 -19.438 -2.512 1 97.81 87 SER B O 1
ATOM 1616 N N . ILE B 1 88 ? -8.656 -17.234 -2.76 1 97.81 88 ILE B N 1
ATOM 1617 C CA . ILE B 1 88 ? -9.406 -17.109 -1.513 1 97.81 88 ILE B CA 1
ATOM 1618 C C . ILE B 1 88 ? -10.75 -16.422 -1.783 1 97.81 88 ILE B C 1
ATOM 1620 O O . ILE B 1 88 ? -11.078 -16.109 -2.932 1 97.81 88 ILE B O 1
ATOM 1624 N N . ALA B 1 89 ? -11.555 -16.234 -0.662 1 97.38 89 ALA B N 1
ATOM 1625 C CA . ALA B 1 89 ? -12.859 -15.602 -0.807 1 97.38 89 ALA B CA 1
ATOM 1626 C C . ALA B 1 89 ? -12.75 -14.266 -1.545 1 97.38 89 ALA B C 1
ATOM 1628 O O . ALA B 1 89 ? -11.875 -13.453 -1.238 1 97.38 89 ALA B O 1
ATOM 1629 N N . ALA B 1 90 ? -13.602 -14.086 -2.484 1 97.56 90 ALA B N 1
ATOM 1630 C CA . ALA B 1 90 ? -13.617 -12.852 -3.258 1 97.56 90 ALA B CA 1
ATOM 1631 C C . ALA B 1 90 ? -14.219 -11.703 -2.447 1 97.56 90 ALA B C 1
ATOM 1633 O O . ALA B 1 90 ? -15 -11.938 -1.519 1 97.56 90 ALA B O 1
ATOM 1634 N N . MET B 1 91 ? -13.797 -10.531 -2.719 1 97.81 91 MET B N 1
ATOM 1635 C CA . MET B 1 91 ? -14.492 -9.359 -2.197 1 97.81 91 MET B CA 1
ATOM 1636 C C . MET B 1 91 ? -15.906 -9.273 -2.754 1 97.81 91 MET B C 1
ATOM 1638 O O . MET B 1 91 ? -16.203 -9.844 -3.805 1 97.81 91 MET B O 1
ATOM 1642 N N . SER B 1 92 ? -16.75 -8.484 -2.104 1 97 92 SER B N 1
ATOM 1643 C CA . SER B 1 92 ? -18.125 -8.297 -2.553 1 97 92 SER B CA 1
ATOM 1644 C C . SER B 1 92 ? -18.188 -7.387 -3.777 1 97 92 SER B C 1
ATOM 1646 O O . SER B 1 92 ? -19.141 -7.457 -4.559 1 97 92 SER B O 1
ATOM 1648 N N . THR B 1 93 ? -17.266 -6.559 -3.961 1 96.31 93 THR B N 1
ATOM 1649 C CA . THR B 1 93 ? -17.234 -5.57 -5.035 1 96.31 93 THR B CA 1
ATOM 1650 C C . THR B 1 93 ? -15.914 -5.633 -5.797 1 96.31 93 THR B C 1
ATOM 1652 O O . THR B 1 93 ? -14.859 -5.891 -5.207 1 96.31 93 THR B O 1
ATOM 1655 N N . ARG B 1 94 ? -16 -5.391 -7.078 1 97.5 94 ARG B N 1
ATOM 1656 C CA . ARG B 1 94 ? -14.789 -5.215 -7.867 1 97.5 94 ARG B CA 1
ATOM 1657 C C . ARG B 1 94 ? -14.086 -3.912 -7.504 1 97.5 94 ARG B C 1
ATOM 1659 O O . ARG B 1 94 ? -14.734 -2.883 -7.305 1 97.5 94 ARG B O 1
ATOM 1666 N N . ARG B 1 95 ? -12.734 -3.998 -7.383 1 96.5 95 ARG B N 1
ATOM 1667 C CA . ARG B 1 95 ? -12.008 -2.818 -6.926 1 96.5 95 ARG B CA 1
ATOM 1668 C C . ARG B 1 95 ? -10.688 -2.66 -7.68 1 96.5 95 ARG B C 1
ATOM 1670 O O . ARG B 1 95 ? -9.711 -3.35 -7.383 1 96.5 95 ARG B O 1
ATOM 1677 N N . ARG B 1 96 ? -10.617 -1.787 -8.531 1 96 96 ARG B N 1
ATOM 1678 C CA . ARG B 1 96 ? -9.375 -1.271 -9.102 1 96 96 ARG B CA 1
ATOM 1679 C C . ARG B 1 96 ? -8.852 -0.086 -8.297 1 96 96 ARG B C 1
ATOM 1681 O O . ARG B 1 96 ? -9.633 0.742 -7.824 1 96 96 ARG B O 1
ATOM 1688 N N . TYR B 1 97 ? -7.445 -0.036 -8.133 1 92.62 97 TYR B N 1
ATOM 1689 C CA . TYR B 1 97 ? -6.824 1.016 -7.336 1 92.62 97 TYR B CA 1
ATOM 1690 C C . TYR B 1 97 ? -7.184 0.866 -5.863 1 92.62 97 TYR B C 1
ATOM 1692 O O . TYR B 1 97 ? -7.359 1.861 -5.156 1 92.62 97 TYR B O 1
ATOM 1700 N N . VAL B 1 98 ? -7.352 -0.391 -5.441 1 96.19 98 VAL B N 1
ATOM 1701 C CA . VAL B 1 98 ? -7.691 -0.695 -4.059 1 96.19 98 VAL B CA 1
ATOM 1702 C C . VAL B 1 98 ? -6.438 -0.629 -3.188 1 96.19 98 VAL B C 1
ATOM 1704 O O . VAL B 1 98 ? -5.336 -0.935 -3.652 1 96.19 98 VAL B O 1
ATOM 1707 N N . ARG B 1 99 ? -6.652 -0.214 -1.982 1 97 99 ARG B N 1
ATOM 1708 C CA . ARG B 1 99 ? -5.617 -0.357 -0.966 1 97 99 ARG B CA 1
ATOM 1709 C C . ARG B 1 99 ? -5.984 -1.438 0.045 1 97 99 ARG B C 1
ATOM 1711 O O . ARG B 1 99 ? -7.148 -1.562 0.432 1 97 99 ARG B O 1
ATOM 1718 N N . VAL B 1 100 ? -5.004 -2.191 0.415 1 98.06 100 VAL B N 1
ATOM 1719 C CA . VAL B 1 100 ? -5.227 -3.232 1.412 1 98.06 100 VAL B CA 1
ATOM 1720 C C . VAL B 1 100 ? -4.27 -3.043 2.584 1 98.06 100 VAL B C 1
ATOM 1722 O O . VAL B 1 100 ? -3.074 -2.805 2.385 1 98.06 100 VAL B O 1
ATOM 1725 N N . ALA B 1 101 ? -4.797 -3.162 3.76 1 98.25 101 ALA B N 1
ATOM 1726 C CA . ALA B 1 101 ? -3.998 -3.031 4.977 1 98.25 101 ALA B CA 1
ATOM 1727 C C . ALA B 1 101 ? -4.371 -4.105 5.996 1 98.25 101 ALA B C 1
ATOM 1729 O O . ALA B 1 101 ? -5.5 -4.598 6 1 98.25 101 ALA B O 1
ATOM 1730 N N . THR B 1 102 ? -3.414 -4.453 6.797 1 97.81 102 THR B N 1
ATOM 1731 C CA . THR B 1 102 ? -3.615 -5.422 7.871 1 97.81 102 THR B CA 1
ATOM 1732 C C . THR B 1 102 ? -3.863 -4.711 9.203 1 97.81 102 THR B C 1
ATOM 1734 O O . THR B 1 102 ? -3.09 -3.836 9.594 1 97.81 102 THR B O 1
ATOM 1737 N N . LEU B 1 103 ? -4.984 -5.078 9.82 1 97.12 103 LEU B N 1
ATOM 1738 C CA . LEU B 1 103 ? -5.32 -4.535 11.133 1 97.12 103 LEU B CA 1
ATOM 1739 C C . LEU B 1 103 ? -5.934 -5.605 12.023 1 97.12 103 LEU B C 1
ATOM 1741 O O . LEU B 1 103 ? -6.945 -6.215 11.672 1 97.12 103 LEU B O 1
ATOM 1745 N N . ASP B 1 104 ? -5.316 -5.887 13.18 1 94.62 104 ASP B N 1
ATOM 1746 C CA . ASP B 1 104 ? -5.805 -6.809 14.203 1 94.62 104 ASP B CA 1
ATOM 1747 C C . ASP B 1 104 ? -6.094 -8.188 13.609 1 94.62 104 ASP B C 1
ATOM 1749 O O . ASP B 1 104 ? -7.184 -8.734 13.797 1 94.62 104 ASP B O 1
ATOM 1753 N N . GLY B 1 105 ? -5.168 -8.664 12.812 1 95.94 105 GLY B N 1
ATOM 1754 C CA . GLY B 1 105 ? -5.238 -10.023 12.305 1 95.94 105 GLY B CA 1
ATOM 1755 C C . GLY B 1 105 ? -6.191 -10.172 11.133 1 95.94 105 GLY B C 1
ATOM 1756 O O . GLY B 1 105 ? -6.52 -11.289 10.734 1 95.94 105 GLY B O 1
ATOM 1757 N N . ASN B 1 106 ? -6.676 -9.055 10.656 1 97.56 106 ASN B N 1
ATOM 1758 C CA . ASN B 1 106 ? -7.574 -9.055 9.5 1 97.56 106 ASN B CA 1
ATOM 1759 C C . ASN B 1 106 ? -7.043 -8.172 8.383 1 97.56 106 ASN B C 1
ATOM 1761 O O . ASN B 1 106 ? -6.129 -7.367 8.594 1 97.56 106 ASN B O 1
ATOM 1765 N N . LEU B 1 107 ? -7.605 -8.438 7.184 1 98.19 107 LEU B N 1
ATOM 1766 C CA . LEU B 1 107 ? -7.309 -7.582 6.039 1 98.19 107 LEU B CA 1
ATOM 1767 C C . LEU B 1 107 ? -8.484 -6.668 5.723 1 98.19 107 LEU B C 1
ATOM 1769 O O . LEU B 1 107 ? -9.641 -7.086 5.809 1 98.19 107 LEU B O 1
ATOM 1773 N N . TYR B 1 108 ? -8.164 -5.465 5.391 1 98 108 TYR B N 1
ATOM 1774 C CA . TYR B 1 108 ? -9.172 -4.484 5 1 98 108 TYR B CA 1
ATOM 1775 C C . TYR B 1 108 ? -8.883 -3.928 3.613 1 98 108 TYR B C 1
ATOM 1777 O O . TYR B 1 108 ? -7.797 -3.398 3.363 1 98 108 TYR B O 1
ATOM 1785 N N . ALA B 1 109 ? -9.805 -4.07 2.713 1 97.75 109 ALA B N 1
ATOM 1786 C CA . ALA B 1 109 ? -9.758 -3.432 1.398 1 97.75 109 ALA B CA 1
ATOM 1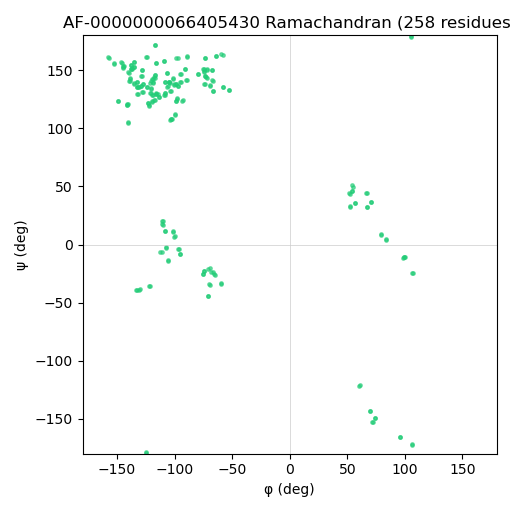787 C C . ALA B 1 109 ? -10.5 -2.098 1.408 1 97.75 109 ALA B C 1
ATOM 1789 O O . ALA B 1 109 ? -11.672 -2.033 1.777 1 97.75 109 ALA B O 1
ATOM 1790 N N . VAL B 1 110 ? -9.797 -1.119 1.045 1 96.19 110 VAL B N 1
ATOM 1791 C CA . VAL B 1 110 ? -10.328 0.237 1.161 1 96.19 110 VAL B CA 1
ATOM 1792 C C . VAL B 1 110 ? -10.391 0.885 -0.22 1 96.19 110 VAL B C 1
ATOM 1794 O O . VAL B 1 110 ? -9.391 0.93 -0.941 1 96.19 110 VAL B O 1
ATOM 1797 N N . GLY B 1 111 ? -11.609 1.328 -0.584 1 93.88 111 GLY B N 1
ATOM 1798 C CA . GLY B 1 111 ? -11.797 2.143 -1.773 1 93.88 111 GLY B CA 1
ATOM 1799 C C . GLY B 1 111 ? -11.672 1.353 -3.062 1 93.88 111 GLY B C 1
ATOM 1800 O O . GLY B 1 111 ? -12.094 0.197 -3.133 1 93.88 111 GLY B O 1
ATOM 1801 N N . GLY B 1 112 ? -11.195 2.088 -4.086 1 93.38 112 GLY B N 1
ATOM 1802 C CA . GLY B 1 112 ? -11.07 1.512 -5.414 1 93.38 112 GLY B CA 1
ATOM 1803 C C . GLY B 1 112 ? -12.133 2.002 -6.383 1 93.38 112 GLY B C 1
ATOM 1804 O O . GLY B 1 112 ? -12.891 2.918 -6.062 1 93.38 112 GLY B O 1
ATOM 1805 N N . TYR B 1 113 ? -11.992 1.53 -7.496 1 93.19 113 TYR B N 1
ATOM 1806 C CA . TYR B 1 113 ? -12.898 1.809 -8.602 1 93.19 113 TYR B CA 1
ATOM 1807 C C . TYR B 1 113 ? -13.531 0.524 -9.125 1 93.19 113 TYR B C 1
ATOM 1809 O O . TYR B 1 113 ? -12.828 -0.444 -9.43 1 93.19 113 TYR B O 1
ATOM 1817 N N . ASP B 1 114 ? -14.891 0.547 -9.258 1 93 114 ASP B N 1
ATOM 1818 C CA . ASP B 1 114 ? -15.57 -0.7 -9.602 1 93 114 ASP B CA 1
ATOM 1819 C C . ASP B 1 114 ? -15.93 -0.735 -11.086 1 93 114 ASP B C 1
ATOM 1821 O O . ASP B 1 114 ? -16.766 -1.539 -11.508 1 93 114 ASP B O 1
ATOM 1825 N N . SER B 1 115 ? -15.469 0.138 -11.953 1 90.31 115 SER B N 1
ATOM 1826 C CA . SER B 1 115 ? -15.703 0.315 -13.383 1 90.31 115 SER B CA 1
ATOM 1827 C C . SER B 1 115 ? -16.734 1.41 -13.648 1 90.31 115 SER B C 1
ATOM 1829 O O . SER B 1 115 ? -16.875 1.881 -14.781 1 90.31 115 SER B O 1
ATOM 1831 N N . SER B 1 116 ? -17.359 1.823 -12.648 1 91 116 SER B N 1
ATOM 1832 C CA . SER B 1 116 ? -18.406 2.824 -12.844 1 91 116 SER B CA 1
ATOM 1833 C C . SER B 1 116 ? -18.234 3.992 -11.875 1 91 116 SER B C 1
ATOM 1835 O O . SER B 1 116 ? -18.484 5.145 -12.234 1 91 116 SER B O 1
ATOM 1837 N N . SER B 1 117 ? -17.844 3.602 -10.656 1 88.69 117 SER B N 1
ATOM 1838 C CA . SER B 1 117 ? -17.766 4.648 -9.641 1 88.69 117 SER B CA 1
ATOM 1839 C C . SER B 1 117 ? -16.609 4.406 -8.68 1 88.69 117 SER B C 1
ATOM 1841 O O . SER B 1 117 ? -16.188 3.266 -8.484 1 88.69 117 SER B O 1
ATOM 1843 N N . HIS B 1 118 ? -16.141 5.488 -8.117 1 89.06 118 HIS B N 1
ATOM 1844 C CA . HIS B 1 118 ? -15.195 5.406 -7.012 1 89.06 118 HIS B CA 1
ATOM 1845 C C . HIS B 1 118 ? -15.883 4.965 -5.727 1 89.06 118 HIS B C 1
ATOM 1847 O O . HIS B 1 118 ? -16.984 5.438 -5.414 1 89.06 118 HIS B O 1
ATOM 1853 N N . LEU B 1 119 ? -15.188 4.094 -5.047 1 88.38 119 LEU B N 1
ATOM 1854 C CA . LEU B 1 119 ? -15.773 3.502 -3.85 1 88.38 119 LEU B CA 1
ATOM 1855 C C . LEU B 1 119 ? -15.242 4.176 -2.59 1 88.38 119 LEU B C 1
ATOM 1857 O O . LEU B 1 119 ? -14.047 4.461 -2.494 1 88.38 119 LEU B O 1
ATOM 1861 N N . ALA B 1 120 ? -16.125 4.422 -1.636 1 85.44 120 ALA B N 1
ATOM 1862 C CA . ALA B 1 120 ? -15.758 4.938 -0.32 1 85.44 120 ALA B CA 1
ATOM 1863 C C . ALA B 1 120 ? -15.969 3.877 0.76 1 85.44 120 ALA B C 1
ATOM 1865 O O . ALA B 1 120 ? -16.016 4.195 1.95 1 85.44 120 ALA B O 1
ATOM 1866 N N . THR B 1 121 ? -16.078 2.646 0.371 1 91.31 121 THR B N 1
ATOM 1867 C CA . THR B 1 121 ? -16.391 1.565 1.301 1 91.31 121 THR B CA 1
ATOM 1868 C C . THR B 1 121 ? -15.117 0.831 1.722 1 91.31 121 THR B C 1
ATOM 1870 O O . THR B 1 121 ? -14.086 0.947 1.067 1 91.31 121 THR B O 1
ATOM 1873 N N . VAL B 1 122 ? -15.289 0.141 2.852 1 95.5 122 VAL B N 1
ATOM 1874 C CA . VAL B 1 122 ? -14.266 -0.754 3.373 1 95.5 122 VAL B CA 1
ATOM 1875 C C . VAL B 1 122 ? -14.82 -2.172 3.486 1 95.5 122 VAL B C 1
ATOM 1877 O O . VAL B 1 122 ? -15.961 -2.365 3.92 1 95.5 122 VAL B O 1
ATOM 1880 N N . GLU B 1 123 ? -14.055 -3.158 3.035 1 96.19 123 GLU B N 1
ATOM 1881 C CA . GLU B 1 123 ? -14.406 -4.562 3.219 1 96.19 123 GLU B CA 1
ATOM 1882 C C . GLU B 1 123 ? -13.344 -5.297 4.031 1 96.19 123 GLU B C 1
ATOM 1884 O O . GLU B 1 123 ? -12.148 -5.078 3.842 1 96.19 123 GLU B O 1
ATOM 1889 N N . LYS B 1 124 ? -13.898 -6.129 4.875 1 96.56 124 LYS B N 1
ATOM 1890 C CA . LYS B 1 124 ? -13.023 -6.875 5.773 1 96.56 124 LYS B CA 1
ATOM 1891 C C . LYS B 1 124 ? -12.922 -8.344 5.352 1 96.56 124 LYS B C 1
ATOM 1893 O O . LYS B 1 124 ? -13.922 -8.945 4.961 1 96.56 124 LYS B O 1
ATOM 1898 N N . TYR B 1 125 ? -11.711 -8.859 5.367 1 97.19 125 TYR B N 1
ATOM 1899 C CA . TYR B 1 125 ? -11.445 -10.281 5.191 1 97.19 125 TYR B CA 1
ATOM 1900 C C . TYR B 1 125 ? -10.797 -10.875 6.438 1 97.19 125 TYR B C 1
ATOM 1902 O O . TYR B 1 125 ? -9.758 -10.391 6.891 1 97.19 125 TYR B O 1
ATOM 1910 N N . GLU B 1 126 ? -11.406 -11.906 6.988 1 95.5 126 GLU B N 1
ATOM 1911 C CA . GLU B 1 126 ? -10.875 -12.656 8.125 1 95.5 126 GLU B CA 1
ATOM 1912 C C . GLU B 1 126 ? -10.289 -13.984 7.672 1 95.5 126 GLU B C 1
ATOM 1914 O O . GLU B 1 126 ? -11.023 -14.938 7.41 1 95.5 126 GLU B O 1
ATOM 1919 N N . PRO B 1 127 ? -8.992 -14.062 7.707 1 92.25 127 PRO B N 1
ATOM 1920 C CA . PRO B 1 127 ? -8.359 -15.266 7.156 1 92.25 127 PRO B CA 1
ATOM 1921 C C . PRO B 1 127 ? -8.797 -16.547 7.863 1 92.25 127 PRO B C 1
ATOM 1923 O O . PRO B 1 127 ? -8.852 -17.609 7.242 1 92.25 127 PRO B O 1
ATOM 1926 N N . GLN B 1 128 ? -9.039 -16.469 9.133 1 88.88 128 GLN B N 1
ATOM 1927 C CA . GLN B 1 128 ? -9.438 -17.656 9.883 1 88.88 128 GLN B CA 1
ATOM 1928 C C . GLN B 1 128 ? -10.844 -18.109 9.492 1 88.88 128 GLN B C 1
ATOM 1930 O O . GLN B 1 128 ? -11.18 -19.281 9.617 1 88.88 128 GLN B O 1
ATOM 1935 N N . GLU B 1 129 ? -11.656 -17.234 8.898 1 86.81 129 GLU B N 1
ATOM 1936 C CA . GLU B 1 129 ? -13.031 -17.562 8.523 1 86.81 129 GLU B CA 1
ATOM 1937 C C . GLU B 1 129 ? -13.195 -17.594 7.004 1 86.81 129 GLU B C 1
ATOM 1939 O O . GLU B 1 129 ? -14.234 -18.031 6.496 1 86.81 129 GLU B O 1
ATOM 1944 N N . HIS B 1 130 ? -12.242 -17.234 6.359 1 84.75 130 HIS B N 1
ATOM 1945 C CA . HIS B 1 130 ? -12.273 -17.172 4.902 1 84.75 130 HIS B CA 1
ATOM 1946 C C . HIS B 1 130 ? -13.469 -16.359 4.41 1 84.75 130 HIS B C 1
ATOM 1948 O O . HIS B 1 130 ? -14.188 -16.797 3.508 1 84.75 130 HIS B O 1
ATOM 1954 N N . THR B 1 131 ? -13.789 -15.359 5.285 1 74.5 131 THR B N 1
ATOM 1955 C CA . THR B 1 131 ? -14.898 -14.5 4.891 1 74.5 131 THR B CA 1
ATOM 1956 C C . THR B 1 131 ? -14.445 -13.047 4.773 1 74.5 131 THR B C 1
ATOM 1958 O O . THR B 1 131 ? -13.484 -12.641 5.43 1 74.5 131 THR B O 1
#

pLDDT: mean 95.58, std 5.04, range [60.97, 98.81]

Solvent-accessible surface area (backbone atoms only — not comparable to full-atom values): 12927 Å² total; per-residue (Å²): 87,44,48,53,17,47,28,37,45,82,83,30,38,34,43,40,34,4,28,74,89,84,48,47,24,28,46,24,33,36,34,34,76,88,77,68,42,76,43,83,47,70,52,49,96,56,41,20,18,28,24,13,27,30,43,58,95,69,25,39,38,42,36,28,1,28,50,81,83,48,58,24,28,48,27,35,35,33,36,74,90,77,61,42,68,41,79,49,64,54,52,96,55,39,14,23,59,21,37,33,30,50,50,93,85,25,39,36,40,38,35,13,29,52,85,82,48,70,30,89,53,75,47,71,36,35,73,92,69,59,71,89,43,48,53,16,47,28,35,43,84,83,31,38,34,43,40,35,4,29,73,88,82,48,46,24,28,47,25,33,35,33,32,75,89,77,70,40,76,43,84,48,70,51,49,94,56,40,19,17,27,24,15,28,31,42,56,95,66,24,40,37,42,34,29,1,28,51,81,83,48,59,24,27,48,28,36,36,33,36,74,90,77,60,43,70,41,81,50,64,55,53,96,55,38,15,23,60,21,37,33,29,52,50,94,85,24,38,36,41,39,36,13,28,52,86,81,49,70,30,87,52,74,47,71,37,35,73,93,69,59,70

Foldseek 3Di:
DAQWEWEDADQWIKTAWADPPPFTFQWMWIAHPVVRDIDTADGEPARFGQWAWYDAPRKIKTAWHDRPPATFQWMWIAHPVVRDIDTADGHPAGFGNWYWYDDPQKIKIAWGDRPPDTDGDIDIAHPVVSD/DAQWEWEDADQWIKTAWADPPPFTFQWMWIAHPVVRDIDTADGEPARFGQWAWYDAPRKIKTAWHDRPPATFQWMWIAHPVVRDIDTADGHPAGFGNWYWYDDPQKIKIAWGDRPPDTDGDIDIAHPVVSD

Radius of gyration: 16.59 Å; Cα contacts (8 Å, |Δi|>4): 812; chains: 2; bounding box: 40×44×43 Å

Sequence (262 aa):
MARVGVAAVGNRLYAVGGYDGTSDLATVESYDPVTNTWQPEVSMGTRRSCLGVAALHGLLYAAGGYDGASCLNSAERYDPLTGTWTSIAAMSTRRRYVRVATLDGNLYAVGGYDSSSHLATVEKYEPQEHTMARVGVAAVGNRLYAVGGYDGTSDLATVESYDPVTNTWQPEVSMGTRRSCLGVAALHGLLYAAGGYDGASCLNSAERYDPLTGTWTSIAAMSTRRRYVRVATLDGNLYAVGGYDSSSHLATVEKYEPQEHT

Organism: Mus musculus (NCBI:txid10090)